Protein AF-A0A800F8B7-F1 (afdb_monomer_lite)

Radius of gyration: 30.24 Å; chains: 1; bounding box: 51×80×98 Å

Secondary structure (DSSP, 8-state):
---------------------------------------------------SPEEEEEETTTS-BT-EEEEEETTEEEEEEEETTEEEEEESB-TTT--BGGGSEEETTEEE-TTT--EEETTT-B-SS-TT-B--EE-EEEETTTTEEEEEHHHHHHHHHHS-----TTSTTGGG--SS--TTSTTHHHHHHHHHHTT-SSGGG--GGG--BS-HHHHHHH-PPB-SS--

Structure (mmCIF, N/CA/C/O backbone):
data_AF-A0A800F8B7-F1
#
_entry.id   AF-A0A800F8B7-F1
#
loop_
_atom_site.group_PDB
_atom_site.id
_atom_site.type_symbol
_atom_site.label_atom_id
_atom_site.label_alt_id
_atom_site.label_comp_id
_atom_site.label_asym_id
_atom_site.label_entity_id
_atom_site.label_seq_id
_atom_site.pdbx_PDB_ins_code
_atom_site.Cartn_x
_atom_site.Cartn_y
_atom_site.Cartn_z
_atom_site.occupancy
_atom_site.B_iso_or_equiv
_atom_site.auth_seq_id
_atom_site.auth_comp_id
_atom_site.auth_asym_id
_atom_site.auth_atom_id
_atom_site.pdbx_PDB_model_num
ATOM 1 N N . MET A 1 1 ? 20.945 -62.839 -0.747 1.00 38.50 1 MET A N 1
ATOM 2 C CA . MET A 1 1 ? 20.712 -63.489 0.560 1.00 38.50 1 MET A CA 1
ATOM 3 C C . MET A 1 1 ? 19.852 -62.554 1.413 1.00 38.50 1 MET A C 1
ATOM 5 O O . MET A 1 1 ? 20.422 -61.669 2.036 1.00 38.50 1 MET A O 1
ATOM 9 N N . PRO A 1 2 ? 18.510 -62.638 1.376 1.00 43.78 2 PRO A N 1
ATOM 10 C CA . PRO A 1 2 ? 17.656 -61.856 2.263 1.00 43.78 2 PRO A CA 1
ATOM 11 C C . PRO A 1 2 ? 17.236 -62.704 3.470 1.00 43.78 2 PRO A C 1
ATOM 13 O O . PRO A 1 2 ? 16.752 -63.824 3.312 1.00 43.78 2 PRO A O 1
ATOM 16 N N . THR A 1 3 ? 17.410 -62.173 4.676 1.00 44.78 3 THR A N 1
ATOM 17 C CA . THR A 1 3 ? 16.917 -62.799 5.907 1.00 44.78 3 THR A CA 1
ATOM 18 C C . THR A 1 3 ? 15.559 -62.191 6.232 1.00 44.78 3 THR A C 1
ATOM 20 O O . THR A 1 3 ? 15.463 -61.015 6.573 1.00 44.78 3 THR A O 1
ATOM 23 N N . GLY A 1 4 ? 14.498 -62.981 6.072 1.00 33.25 4 GLY A N 1
ATOM 24 C CA . GLY A 1 4 ? 13.160 -62.639 6.538 1.00 33.25 4 GLY A CA 1
ATOM 25 C C . GLY A 1 4 ? 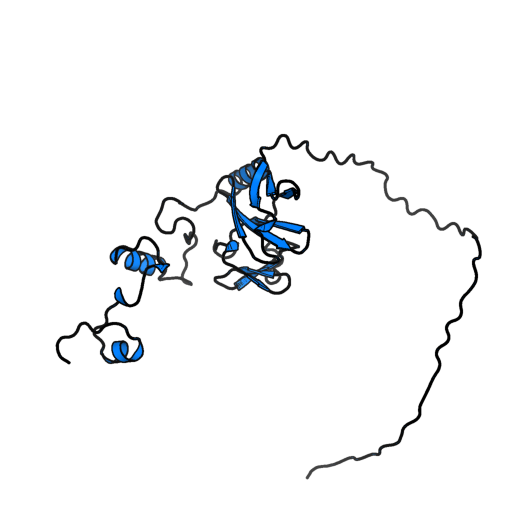12.963 -63.031 8.001 1.00 33.25 4 GLY A C 1
ATOM 26 O O . GLY A 1 4 ? 13.524 -64.024 8.457 1.00 33.25 4 GLY A O 1
ATOM 27 N N . VAL A 1 5 ? 12.104 -62.295 8.705 1.00 39.91 5 VAL A N 1
ATOM 28 C CA . VAL A 1 5 ? 11.361 -62.817 9.856 1.00 39.91 5 VAL A CA 1
ATOM 29 C C . VAL A 1 5 ? 9.905 -62.385 9.709 1.00 39.91 5 VAL A C 1
ATOM 31 O O . VAL A 1 5 ? 9.574 -61.204 9.657 1.00 39.91 5 VAL A O 1
ATOM 34 N N . LEU A 1 6 ? 9.054 -63.398 9.601 1.00 34.59 6 LEU A N 1
ATOM 35 C CA . LEU A 1 6 ? 7.600 -63.372 9.624 1.00 34.59 6 LEU A CA 1
ATOM 36 C C . LEU A 1 6 ? 7.166 -63.713 11.055 1.00 34.59 6 LEU A C 1
ATOM 38 O O . LEU A 1 6 ? 7.705 -64.674 11.589 1.00 34.59 6 LEU A O 1
ATOM 42 N N . LEU A 1 7 ? 6.173 -63.029 11.638 1.00 35.72 7 LEU A N 1
ATOM 43 C CA . LEU A 1 7 ? 5.318 -63.604 12.694 1.00 35.72 7 LEU A CA 1
ATOM 44 C C . LEU A 1 7 ? 3.967 -62.857 12.818 1.00 35.72 7 LEU A C 1
ATOM 46 O O . LEU A 1 7 ? 3.847 -61.792 13.407 1.00 35.72 7 LEU A O 1
ATOM 50 N N . THR A 1 8 ? 2.967 -63.490 12.194 1.00 35.75 8 THR A N 1
ATOM 51 C CA . THR A 1 8 ? 1.573 -63.760 12.618 1.00 35.75 8 THR A CA 1
ATOM 52 C C . THR A 1 8 ? 0.599 -62.654 13.058 1.00 35.75 8 THR A C 1
ATOM 54 O O . THR A 1 8 ? 0.716 -62.042 14.112 1.00 35.75 8 THR A O 1
ATOM 57 N N . ARG A 1 9 ? -0.511 -62.597 12.299 1.00 41.91 9 ARG A N 1
ATOM 58 C CA . ARG A 1 9 ? -1.849 -62.093 12.662 1.00 41.91 9 ARG A CA 1
ATOM 59 C C . ARG A 1 9 ? -2.500 -62.873 13.817 1.00 41.91 9 ARG A C 1
ATOM 61 O O . ARG A 1 9 ? -2.414 -64.098 13.831 1.00 41.91 9 ARG A O 1
ATOM 68 N N . ARG A 1 10 ? -3.307 -62.170 14.624 1.00 36.97 10 ARG A N 1
ATOM 69 C CA . ARG A 1 10 ? -4.631 -62.506 15.231 1.00 36.97 10 ARG A CA 1
ATOM 70 C C . ARG A 1 10 ? -4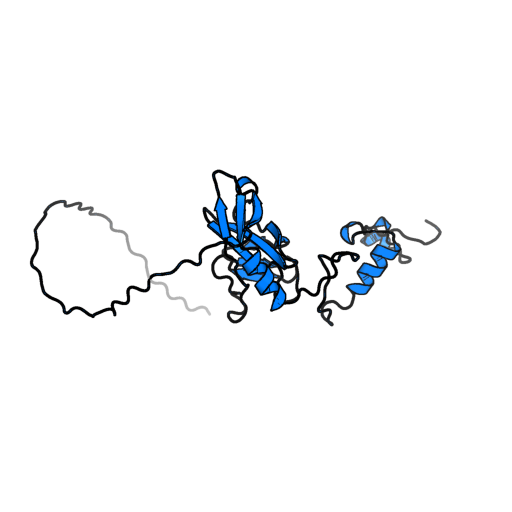.993 -61.293 16.114 1.00 36.97 10 ARG A C 1
ATOM 72 O O . ARG A 1 10 ? -4.107 -60.764 16.756 1.00 36.97 10 ARG A O 1
ATOM 79 N N . GLY A 1 11 ? -6.197 -60.751 16.233 1.00 31.97 11 GLY A N 1
ATOM 80 C CA . GLY A 1 11 ? -7.533 -61.052 15.746 1.00 31.97 11 GLY A CA 1
ATOM 81 C C . GLY A 1 11 ? -8.508 -60.164 16.544 1.00 31.97 11 GLY A C 1
ATOM 82 O O . GLY A 1 11 ? -8.298 -59.921 17.725 1.00 31.97 11 GLY A O 1
ATOM 83 N N . LEU A 1 12 ? -9.515 -59.654 15.837 1.00 38.69 12 LEU A N 1
ATOM 84 C CA . LEU A 1 12 ? -10.738 -58.941 16.241 1.00 38.69 12 LEU A CA 1
ATOM 85 C C . LEU A 1 12 ? -11.317 -59.165 17.661 1.00 38.69 12 LEU A C 1
ATOM 87 O O . LEU A 1 12 ? -11.343 -60.286 18.156 1.00 38.69 12 LEU A O 1
ATOM 91 N N . GLY A 1 13 ? -11.984 -58.124 18.190 1.00 29.83 13 GLY A N 1
ATOM 92 C CA . GLY A 1 13 ? -13.020 -58.235 19.238 1.00 29.83 13 GLY A CA 1
ATOM 93 C C . GLY A 1 13 ? -13.197 -56.958 20.087 1.00 29.83 13 GLY A C 1
ATOM 94 O O . GLY A 1 13 ? -12.518 -56.815 21.087 1.00 29.83 13 GLY A O 1
ATOM 95 N N . ASN A 1 14 ? -13.910 -55.910 19.656 1.00 35.12 14 ASN A N 1
ATOM 96 C CA . ASN A 1 14 ? -15.370 -55.700 19.725 1.00 35.12 14 ASN A CA 1
ATOM 97 C C . ASN A 1 14 ? -15.891 -55.083 21.056 1.00 35.12 14 ASN A C 1
ATOM 99 O O . ASN A 1 14 ? -15.926 -55.742 22.086 1.00 35.12 14 ASN A O 1
ATOM 103 N N . ARG A 1 15 ? -16.463 -53.873 20.911 1.00 36.56 15 ARG A N 1
ATOM 104 C CA . ARG A 1 15 ? -17.702 -53.340 21.528 1.00 36.56 15 ARG A CA 1
ATOM 105 C C . ARG A 1 15 ? -17.752 -52.805 22.979 1.00 36.56 15 ARG A C 1
ATOM 107 O O . ARG A 1 15 ? -17.735 -53.543 23.952 1.00 36.56 15 ARG A O 1
ATOM 114 N N . SER A 1 16 ? -18.142 -51.521 23.015 1.00 34.25 16 SER A N 1
ATOM 115 C CA . SER A 1 16 ? -19.250 -50.940 23.800 1.00 34.25 16 SER A CA 1
ATOM 116 C C . SER A 1 16 ? -19.024 -50.573 25.269 1.00 34.25 16 SER A C 1
ATOM 118 O O . SER A 1 16 ? -18.970 -51.446 26.127 1.00 34.25 16 SER A O 1
ATOM 120 N N . ARG A 1 17 ? -19.200 -49.281 25.591 1.00 40.34 17 ARG A N 1
ATOM 121 C CA . ARG A 1 17 ? -20.420 -48.792 26.274 1.00 40.34 17 ARG A CA 1
ATOM 122 C C . ARG A 1 17 ? -20.405 -47.275 26.492 1.00 40.34 17 ARG A C 1
ATOM 124 O O . ARG A 1 17 ? -19.568 -46.732 27.199 1.00 40.34 17 ARG A O 1
ATOM 131 N N . VAL A 1 18 ? -21.430 -46.639 25.933 1.00 38.59 18 VAL A N 1
ATOM 132 C CA . VAL A 1 18 ? -21.985 -45.351 26.356 1.00 38.59 18 VAL A CA 1
ATOM 133 C C . VAL A 1 18 ? -22.496 -45.470 27.796 1.00 38.59 18 VAL A C 1
ATOM 135 O O . VAL A 1 18 ? -23.190 -46.438 28.115 1.00 38.59 18 VAL A O 1
ATOM 138 N N . ARG A 1 19 ? -22.235 -44.463 28.636 1.00 38.00 19 ARG A N 1
ATOM 139 C CA . ARG A 1 19 ? -23.087 -44.127 29.788 1.00 38.00 19 ARG A CA 1
ATOM 140 C C . ARG A 1 19 ? -23.134 -42.613 29.990 1.00 38.00 19 ARG A C 1
ATOM 142 O O . ARG A 1 19 ? -22.209 -42.017 30.525 1.00 38.00 19 ARG A O 1
ATOM 149 N N . LEU A 1 20 ? -24.260 -42.032 29.583 1.00 36.91 20 LEU A N 1
ATOM 150 C CA . LEU A 1 20 ? -24.800 -40.805 30.157 1.00 36.91 20 LEU A CA 1
ATOM 151 C C . LEU A 1 20 ? -25.273 -41.129 31.583 1.00 36.91 20 LEU A C 1
ATOM 153 O O . LEU A 1 20 ? -26.041 -42.076 31.757 1.00 36.91 20 LEU A O 1
ATOM 157 N N . VAL A 1 21 ? -24.863 -40.345 32.580 1.00 35.03 21 VAL A N 1
ATOM 158 C CA . VAL A 1 21 ? -25.567 -40.252 33.867 1.00 35.03 21 VAL A CA 1
ATOM 159 C C . VAL A 1 21 ? -25.587 -38.789 34.293 1.00 35.03 21 VAL A C 1
ATOM 161 O O . VAL A 1 21 ? -24.555 -38.169 34.528 1.00 35.03 21 VAL A O 1
ATOM 164 N N . SER A 1 22 ? -26.797 -38.250 34.348 1.00 37.56 22 SER A N 1
ATOM 165 C CA . SER A 1 22 ? -27.161 -36.956 34.908 1.00 37.56 22 SER A CA 1
ATOM 166 C C . SER A 1 22 ? -27.270 -36.994 36.440 1.00 37.56 22 SER A C 1
ATOM 168 O O . SER A 1 22 ? -27.486 -38.056 37.016 1.00 37.56 22 SER A O 1
ATOM 170 N N . TYR A 1 23 ? -27.319 -35.788 37.026 1.00 31.11 23 TYR A N 1
ATOM 171 C CA . TYR A 1 23 ? -27.863 -35.407 38.344 1.00 31.11 23 TYR A CA 1
ATOM 172 C C . TYR A 1 23 ? -26.922 -35.428 39.567 1.00 31.11 23 TYR A C 1
ATOM 174 O O . TYR A 1 23 ? -26.647 -36.474 40.139 1.00 31.11 23 TYR A O 1
ATOM 182 N N . LEU A 1 24 ? -26.550 -34.235 40.066 1.00 36.19 24 LEU A N 1
ATOM 183 C CA . LEU A 1 24 ? -27.089 -33.643 41.312 1.00 36.19 24 LEU A CA 1
ATOM 184 C C . LEU A 1 24 ? -26.329 -32.363 41.719 1.00 36.19 24 LEU A C 1
ATOM 186 O O . LEU A 1 24 ? -25.111 -32.351 41.863 1.00 36.19 24 LEU A O 1
ATOM 190 N N . ARG A 1 25 ? -27.086 -31.290 41.986 1.00 44.47 25 ARG A N 1
ATOM 191 C CA . ARG A 1 25 ? -26.626 -30.091 42.705 1.00 44.47 25 ARG A CA 1
ATOM 192 C C . ARG A 1 25 ? -26.193 -30.462 44.130 1.00 44.47 25 ARG A C 1
ATOM 194 O O . ARG A 1 25 ? -26.997 -31.033 44.864 1.00 44.47 25 ARG A O 1
ATOM 201 N N . ARG A 1 26 ? -25.017 -30.006 44.580 1.00 43.53 26 ARG A N 1
ATOM 202 C CA . ARG A 1 26 ? -24.739 -29.744 46.006 1.00 43.53 26 ARG A CA 1
ATOM 203 C C . ARG A 1 26 ? -23.957 -28.445 46.188 1.00 43.53 26 ARG A C 1
ATOM 205 O O . ARG A 1 26 ? -22.977 -28.185 45.502 1.00 43.53 26 ARG A O 1
ATOM 212 N N . ARG A 1 27 ? -24.461 -27.638 47.124 1.00 39.72 27 ARG A N 1
ATOM 213 C CA . ARG A 1 27 ? -23.890 -26.390 47.633 1.00 39.72 27 ARG A CA 1
ATOM 214 C C . ARG A 1 27 ? -22.589 -26.647 48.404 1.00 39.72 27 ARG A C 1
ATOM 216 O O . ARG A 1 27 ? -22.542 -27.548 49.231 1.00 39.72 27 ARG A O 1
ATOM 223 N N . LEU A 1 28 ? -21.620 -25.771 48.133 1.00 37.34 28 LEU A N 1
ATOM 224 C CA . LEU A 1 28 ? -20.713 -25.053 49.040 1.00 37.34 28 LEU A CA 1
ATOM 225 C C . LEU A 1 28 ? -20.184 -25.776 50.290 1.00 37.34 28 LEU A C 1
ATOM 227 O O . LEU A 1 28 ? -20.896 -25.930 51.277 1.00 37.34 28 LEU A O 1
ATOM 231 N N . LEU A 1 29 ? -18.867 -25.992 50.300 1.00 40.31 29 LEU A N 1
ATOM 232 C CA . LEU A 1 29 ? -18.020 -25.791 51.477 1.00 40.31 29 LEU A CA 1
ATOM 233 C C . LEU A 1 29 ? -16.782 -25.001 51.035 1.00 40.31 29 LEU A C 1
ATOM 235 O O . LEU A 1 29 ? -15.965 -25.482 50.252 1.00 40.31 29 LEU A O 1
ATOM 239 N N . HIS A 1 30 ? -16.690 -23.761 51.516 1.00 38.22 30 HIS A N 1
ATOM 240 C CA . HIS A 1 30 ? -15.541 -22.881 51.351 1.00 38.22 30 HIS A CA 1
ATOM 241 C C . HIS A 1 30 ? -14.321 -23.486 52.052 1.00 38.22 30 HIS A C 1
ATOM 243 O O . HIS A 1 30 ? -14.297 -23.595 53.277 1.00 38.22 30 HIS A O 1
ATOM 249 N N . LYS A 1 31 ? -13.282 -23.822 51.286 1.00 42.62 31 LYS A N 1
ATOM 250 C CA . LYS A 1 31 ? -11.915 -23.865 51.804 1.00 42.62 31 LYS A CA 1
ATOM 251 C C . LYS A 1 31 ? -11.215 -22.590 51.361 1.00 42.62 31 LYS A C 1
ATOM 253 O O . LYS A 1 31 ? -11.005 -22.365 50.175 1.00 42.62 31 LYS A O 1
ATOM 258 N N . SER A 1 32 ? -10.936 -21.758 52.357 1.00 46.78 32 SER A N 1
ATOM 259 C CA . SER A 1 32 ? -10.067 -20.591 52.288 1.00 46.78 32 SER A CA 1
ATOM 260 C C . SER A 1 32 ? -8.703 -21.016 51.745 1.00 46.78 32 SER A C 1
ATOM 262 O O . SER A 1 32 ? -7.958 -21.725 52.422 1.00 46.78 32 SER A O 1
ATOM 264 N N . LEU A 1 33 ? -8.413 -20.623 50.508 1.00 44.22 33 LEU A N 1
ATOM 265 C CA . LEU A 1 33 ? -7.061 -20.563 49.975 1.00 44.22 33 LEU A CA 1
ATOM 266 C C . LEU A 1 33 ? -6.693 -19.086 49.905 1.00 44.22 33 LEU A C 1
ATOM 268 O O . LEU A 1 33 ? -7.490 -18.253 49.472 1.00 44.22 33 LEU A O 1
ATOM 272 N N . ALA A 1 34 ? -5.520 -18.789 50.451 1.00 39.81 34 ALA A N 1
ATOM 273 C CA . ALA A 1 34 ? -5.009 -17.453 50.670 1.00 39.81 34 ALA A CA 1
ATOM 274 C C . ALA A 1 34 ? -5.078 -16.604 49.393 1.00 39.81 34 ALA A C 1
ATOM 276 O O . ALA A 1 34 ? -4.691 -17.042 48.311 1.00 39.81 34 ALA A O 1
ATOM 277 N N . ARG A 1 35 ? -5.582 -15.379 49.566 1.00 36.69 35 ARG A N 1
ATOM 278 C CA . ARG A 1 35 ? -5.525 -14.286 48.598 1.00 36.69 35 ARG A CA 1
ATOM 279 C C . ARG A 1 35 ? -4.066 -14.073 48.202 1.00 36.69 35 ARG A C 1
ATOM 281 O O . ARG A 1 35 ? -3.287 -13.563 48.999 1.00 36.69 35 ARG A O 1
ATOM 288 N N . THR A 1 36 ? -3.701 -14.442 46.982 1.00 39.31 36 THR A N 1
ATOM 289 C CA . THR A 1 36 ? -2.591 -13.768 46.314 1.00 39.31 36 THR A CA 1
ATOM 290 C C . THR A 1 36 ? -3.135 -12.403 45.927 1.00 39.31 36 THR A C 1
ATOM 292 O O . THR A 1 36 ? -4.001 -12.295 45.062 1.00 39.31 36 THR A O 1
ATOM 295 N N . GLU A 1 37 ? -2.732 -11.388 46.678 1.00 30.55 37 GLU A N 1
ATOM 296 C CA . GLU A 1 37 ? -3.092 -9.999 46.441 1.00 30.55 37 GLU A CA 1
ATOM 297 C C . GLU A 1 37 ? -2.460 -9.558 45.121 1.00 30.55 37 GLU A C 1
ATOM 299 O O . GLU A 1 37 ? -1.242 -9.465 44.990 1.00 30.55 37 GLU A O 1
ATOM 304 N N . TRP A 1 38 ? -3.305 -9.344 44.118 1.00 32.38 38 TRP A N 1
ATOM 305 C CA . TRP A 1 38 ? -2.942 -8.571 42.940 1.00 32.38 38 TRP A CA 1
ATOM 306 C C . TRP A 1 38 ? -3.013 -7.102 43.365 1.00 32.38 38 TRP A C 1
ATOM 308 O O . TRP A 1 38 ? -4.003 -6.726 44.001 1.00 32.38 38 TRP A O 1
ATOM 318 N N . PRO A 1 39 ? -1.989 -6.277 43.097 1.00 36.22 39 PRO A N 1
ATOM 319 C CA . PRO A 1 39 ? -2.007 -4.890 43.525 1.00 36.22 39 PRO A CA 1
ATOM 320 C C . PRO A 1 39 ? -3.204 -4.171 42.895 1.00 36.22 39 PRO A C 1
ATOM 322 O O . PRO A 1 39 ? -3.305 -4.039 41.677 1.00 36.22 39 PRO A O 1
ATOM 325 N N . ASN A 1 40 ? -4.112 -3.709 43.758 1.00 40.88 40 ASN A N 1
ATOM 326 C CA . ASN A 1 40 ? -5.129 -2.726 43.424 1.00 40.88 40 ASN A CA 1
ATOM 327 C C . ASN A 1 40 ? -4.420 -1.416 43.076 1.00 40.88 40 ASN A C 1
ATOM 329 O O . ASN A 1 40 ? -4.086 -0.622 43.955 1.00 40.88 40 ASN A O 1
ATOM 333 N N . GLN A 1 41 ? -4.223 -1.184 41.788 1.00 40.44 41 GLN A N 1
ATOM 334 C CA . GLN A 1 41 ? -4.230 0.161 41.249 1.00 40.44 41 GLN A CA 1
ATOM 335 C C . GLN A 1 41 ? -5.422 0.243 40.313 1.00 40.44 41 GLN A C 1
ATOM 337 O O . GLN A 1 41 ? -5.420 -0.323 39.223 1.00 40.44 41 GLN A O 1
ATOM 342 N N . GLU A 1 42 ? -6.448 0.962 40.762 1.00 37.72 42 GLU A N 1
ATOM 343 C CA . GLU A 1 42 ? -7.345 1.677 39.866 1.00 37.72 42 GLU A CA 1
ATOM 344 C C . GLU A 1 42 ? -6.485 2.654 39.054 1.00 37.72 42 GLU A C 1
ATOM 346 O O . GLU A 1 42 ? -6.366 3.837 39.363 1.00 37.72 42 GLU A O 1
ATOM 351 N N . ALA A 1 43 ? -5.812 2.141 38.025 1.00 33.31 43 ALA A N 1
ATOM 352 C CA . ALA A 1 43 ? -5.393 2.973 36.925 1.00 33.31 43 ALA A CA 1
ATOM 353 C C . ALA A 1 43 ? -6.689 3.322 36.203 1.00 33.31 43 ALA A C 1
ATOM 355 O O . ALA A 1 43 ? -7.234 2.517 35.448 1.00 33.31 43 ALA A O 1
ATOM 356 N N . GLN A 1 44 ? -7.215 4.512 36.487 1.00 30.78 44 GLN A N 1
ATOM 357 C CA . GLN A 1 44 ? -8.066 5.192 35.529 1.00 30.78 44 GLN A CA 1
ATOM 358 C C . GLN A 1 44 ? -7.308 5.167 34.203 1.00 30.78 44 GLN A C 1
ATOM 360 O O . GLN A 1 44 ? -6.328 5.891 34.024 1.00 30.78 44 GLN A O 1
ATOM 365 N N . VAL A 1 45 ? -7.713 4.280 33.297 1.00 28.64 45 VAL A N 1
ATOM 366 C CA . VAL A 1 45 ? -7.298 4.371 31.908 1.00 28.64 45 VAL A CA 1
ATOM 367 C C . VAL A 1 45 ? -8.018 5.609 31.400 1.00 28.64 45 VAL A C 1
ATOM 369 O O . VAL A 1 45 ? -9.169 5.551 30.975 1.00 28.64 45 VAL A O 1
ATOM 372 N N . ASN A 1 46 ? -7.360 6.758 31.545 1.00 33.31 46 ASN A N 1
ATOM 373 C CA . ASN A 1 46 ? -7.651 7.927 30.740 1.00 33.31 46 ASN A CA 1
ATOM 374 C C . ASN A 1 46 ? -7.401 7.490 29.299 1.00 33.31 46 ASN A C 1
ATOM 376 O O . ASN A 1 46 ? -6.277 7.575 28.806 1.00 33.31 46 ASN A O 1
ATOM 380 N N . LEU A 1 47 ? -8.436 6.955 28.650 1.00 32.97 47 LEU A N 1
ATOM 381 C CA . LEU A 1 47 ? -8.466 6.901 27.201 1.00 32.97 47 LEU A CA 1
ATOM 382 C C . LEU A 1 47 ? -8.273 8.351 26.746 1.00 32.97 47 LEU A C 1
ATOM 384 O O . LEU A 1 47 ? -9.022 9.219 27.210 1.00 32.97 47 LEU A O 1
ATOM 388 N N . PRO A 1 48 ? -7.229 8.649 25.957 1.00 35.16 48 PRO A N 1
ATOM 389 C CA . PRO A 1 48 ? -6.977 10.006 25.520 1.00 35.16 48 PRO A CA 1
ATOM 390 C C . PRO A 1 48 ? -8.232 10.527 24.825 1.00 35.16 48 PRO A C 1
ATOM 392 O O . PRO A 1 48 ? -8.793 9.883 23.940 1.00 35.16 48 PRO A O 1
ATOM 395 N N . THR A 1 49 ? -8.700 11.681 25.285 1.00 36.03 49 THR A N 1
ATOM 396 C CA . THR A 1 49 ? -9.756 12.451 24.644 1.00 36.03 49 THR A CA 1
ATOM 397 C C . THR A 1 49 ? -9.316 12.728 23.208 1.00 36.03 49 THR A C 1
ATOM 399 O O . THR A 1 49 ? -8.462 13.584 22.982 1.00 36.03 49 THR A O 1
ATOM 402 N N . VAL A 1 50 ? -9.868 11.987 22.245 1.00 45.38 50 VAL A N 1
ATOM 403 C CA . VAL A 1 50 ? -9.715 12.247 20.810 1.00 45.38 50 VAL A CA 1
ATOM 404 C C . VAL A 1 50 ? -10.421 13.560 20.484 1.00 45.38 50 VAL A C 1
ATOM 406 O O . VAL A 1 50 ? -11.569 13.593 20.063 1.00 45.38 50 VAL A O 1
ATOM 409 N N . ASN A 1 51 ? -9.714 14.665 20.694 1.00 46.81 51 ASN A N 1
ATOM 410 C CA . ASN A 1 51 ? -9.894 15.873 19.892 1.00 46.81 51 ASN A CA 1
ATOM 411 C C . ASN A 1 51 ? -8.874 15.855 18.736 1.00 46.81 51 ASN A C 1
ATOM 413 O O . ASN A 1 51 ? -8.260 16.874 18.426 1.00 46.81 51 ASN A O 1
ATOM 417 N N . GLY A 1 52 ? -8.647 14.669 18.160 1.00 58.62 52 GLY A N 1
ATOM 418 C CA . GLY A 1 52 ? -7.818 14.448 16.982 1.00 58.62 52 GLY A CA 1
ATOM 419 C C . GLY A 1 52 ? -8.693 14.469 15.736 1.00 58.62 52 GLY A C 1
ATOM 420 O O . GLY A 1 52 ? -9.788 13.904 15.728 1.00 58.62 52 GLY A O 1
ATOM 421 N N . THR A 1 53 ? -8.237 15.156 14.695 1.00 82.75 53 THR A N 1
ATOM 422 C CA . THR A 1 53 ? -8.849 15.090 13.368 1.00 82.75 53 THR A CA 1
ATOM 423 C C . THR A 1 53 ? -8.866 13.624 12.924 1.00 82.75 53 THR A C 1
ATOM 425 O O . THR A 1 53 ? -7.824 12.974 12.906 1.00 82.75 53 THR A O 1
ATOM 428 N N . GLN A 1 54 ? -10.042 13.072 12.629 1.00 92.00 54 GLN A N 1
ATOM 429 C CA . GLN A 1 54 ? -10.146 11.721 12.081 1.00 92.00 54 GLN A CA 1
ATOM 430 C C . GLN A 1 54 ? -9.985 11.770 10.563 1.00 92.00 54 GLN A C 1
ATOM 432 O O . GLN A 1 54 ? -10.572 12.629 9.903 1.00 92.00 54 GLN A O 1
ATOM 437 N N . ALA A 1 55 ? -9.244 10.814 10.008 1.00 96.56 55 ALA A N 1
ATOM 438 C CA . ALA A 1 55 ? -9.154 10.605 8.568 1.00 96.56 55 ALA A CA 1
ATOM 439 C C . ALA A 1 55 ? -9.876 9.308 8.183 1.00 96.56 55 ALA A C 1
ATOM 441 O O . ALA A 1 55 ? -9.713 8.277 8.836 1.00 96.56 55 ALA A O 1
ATOM 442 N N . SER A 1 56 ? -10.690 9.359 7.127 1.00 97.56 56 SER A N 1
ATOM 443 C CA . SER A 1 56 ? -11.294 8.162 6.535 1.00 97.56 56 SER A CA 1
ATOM 444 C C . SER A 1 56 ? -10.253 7.462 5.665 1.00 97.56 56 SER A C 1
ATOM 446 O O . SER A 1 56 ? -9.594 8.117 4.855 1.00 97.56 56 SER A O 1
ATOM 448 N N . VAL A 1 57 ? -10.092 6.147 5.833 1.00 98.19 57 VAL A N 1
ATOM 449 C CA . VAL A 1 57 ? -9.121 5.352 5.055 1.00 98.19 57 VAL A CA 1
ATOM 450 C C . VAL A 1 57 ? -9.767 4.365 4.089 1.00 98.19 57 VAL A C 1
ATOM 452 O O . VAL A 1 57 ? -9.122 3.969 3.124 1.00 98.19 57 VAL A O 1
ATOM 455 N N . ALA A 1 58 ? -11.017 3.966 4.329 1.00 97.81 58 ALA A N 1
ATOM 456 C CA . ALA A 1 58 ? -11.787 3.094 3.445 1.00 97.81 58 ALA A CA 1
ATOM 457 C C . ALA A 1 58 ? -13.267 3.076 3.847 1.00 97.81 58 ALA A C 1
ATOM 459 O O . ALA A 1 58 ? -13.593 3.298 5.018 1.00 97.81 58 ALA A O 1
ATOM 460 N N . ALA A 1 59 ? -14.139 2.713 2.906 1.00 98.19 59 ALA A N 1
ATOM 461 C CA . ALA A 1 59 ? -15.468 2.226 3.248 1.00 98.19 59 ALA A CA 1
ATOM 462 C C . ALA A 1 59 ? -15.374 0.790 3.799 1.00 98.19 59 ALA A C 1
ATOM 464 O O . ALA A 1 59 ? -14.653 -0.044 3.242 1.00 98.19 59 ALA A O 1
ATOM 465 N N . TRP A 1 60 ? -16.081 0.479 4.889 1.00 98.12 60 TRP A N 1
ATOM 466 C CA . TRP A 1 60 ? -15.991 -0.843 5.532 1.00 98.12 60 TRP A CA 1
ATOM 467 C C . TRP A 1 60 ? -16.498 -1.967 4.616 1.00 98.12 60 TRP A C 1
ATOM 469 O O . TRP A 1 60 ? -15.892 -3.041 4.534 1.00 98.12 60 TRP A O 1
ATOM 479 N N . SER A 1 61 ? -17.571 -1.706 3.876 1.00 97.75 61 SER A N 1
ATOM 480 C CA . SER A 1 61 ? -18.183 -2.630 2.923 1.00 97.75 61 SER A CA 1
ATOM 481 C C . SER A 1 61 ? -17.310 -2.928 1.697 1.00 97.75 61 SER A C 1
ATOM 483 O O . SER A 1 61 ? -17.431 -4.008 1.113 1.00 97.75 61 SER A O 1
ATOM 485 N N . GLU A 1 62 ? -16.402 -2.021 1.329 1.00 97.56 62 GLU A N 1
ATOM 486 C CA . GLU A 1 62 ? -15.485 -2.190 0.195 1.00 97.56 62 GLU A CA 1
ATOM 487 C C . GLU A 1 62 ? -14.233 -3.002 0.557 1.00 97.56 62 GLU A C 1
ATOM 489 O O . GLU A 1 62 ? -13.607 -3.614 -0.319 1.00 97.56 62 GLU A O 1
ATOM 494 N N . LEU A 1 63 ? -13.881 -3.066 1.846 1.00 98.25 63 LEU A N 1
ATOM 495 C CA . LEU A 1 63 ? -12.788 -3.905 2.322 1.00 98.25 63 LEU A CA 1
ATOM 496 C C . LEU A 1 63 ? -13.186 -5.380 2.243 1.00 98.25 63 LEU A C 1
ATOM 498 O O . LEU A 1 63 ? -14.026 -5.876 3.002 1.00 98.25 63 LEU A O 1
ATOM 502 N N . ARG A 1 64 ? -12.533 -6.104 1.331 1.00 98.00 64 ARG A N 1
ATOM 503 C CA . ARG A 1 64 ? -12.643 -7.562 1.236 1.00 98.00 64 ARG A CA 1
ATOM 504 C C . ARG A 1 64 ? -11.878 -8.213 2.384 1.00 98.00 64 ARG A C 1
ATOM 506 O O . ARG A 1 64 ? -10.768 -7.797 2.712 1.00 98.00 64 ARG A O 1
ATOM 513 N N . ASP A 1 65 ? -12.467 -9.257 2.956 1.00 98.00 65 ASP A N 1
ATOM 514 C CA . ASP A 1 65 ? -11.825 -10.038 4.011 1.00 98.00 65 ASP A CA 1
ATOM 515 C C . ASP A 1 65 ? -10.461 -10.573 3.548 1.00 98.00 65 ASP A C 1
ATOM 517 O O . ASP A 1 65 ? -10.349 -11.133 2.454 1.00 98.00 65 ASP A O 1
ATOM 521 N N . ARG A 1 66 ? -9.429 -10.360 4.373 1.00 97.81 66 ARG A N 1
ATOM 522 C CA . ARG A 1 66 ? -8.034 -10.775 4.144 1.00 97.81 66 ARG A CA 1
ATOM 523 C C . ARG A 1 66 ? -7.478 -10.342 2.781 1.00 97.81 66 ARG A C 1
ATOM 525 O O . ARG A 1 66 ? -6.671 -11.040 2.174 1.00 97.81 66 ARG A O 1
ATOM 532 N N . SER A 1 67 ? -7.877 -9.157 2.321 1.00 98.19 67 SER A N 1
ATOM 533 C CA . SER A 1 67 ? -7.319 -8.496 1.142 1.00 98.19 67 SER A CA 1
ATOM 534 C C . SER A 1 67 ? -6.693 -7.160 1.548 1.00 98.19 67 SER A C 1
ATOM 536 O O . SER A 1 67 ? -7.406 -6.313 2.088 1.00 98.19 67 SER A O 1
ATOM 538 N N . PRO A 1 68 ? -5.395 -6.932 1.285 1.00 98.50 68 PRO A N 1
ATOM 539 C CA . PRO A 1 68 ? -4.761 -5.648 1.561 1.00 98.50 68 PRO A CA 1
ATOM 540 C C . PRO A 1 68 ? -5.370 -4.526 0.712 1.00 98.50 68 PRO A C 1
ATOM 542 O O . PRO A 1 68 ? -5.610 -4.703 -0.483 1.00 98.50 68 PRO A O 1
ATOM 545 N N . ALA A 1 69 ? -5.595 -3.368 1.327 1.00 98.62 69 ALA A N 1
ATOM 546 C CA . ALA A 1 69 ? -6.035 -2.144 0.668 1.00 98.62 69 ALA A CA 1
ATOM 547 C C . ALA A 1 69 ? -5.076 -0.990 0.983 1.00 98.62 69 ALA A C 1
ATOM 549 O O . ALA A 1 69 ? -4.455 -0.951 2.046 1.00 98.62 69 ALA A O 1
ATOM 550 N N . TYR A 1 70 ? -4.937 -0.060 0.042 1.00 98.50 70 TYR A N 1
ATOM 551 C CA . TYR A 1 70 ? -4.069 1.109 0.178 1.00 98.50 70 TYR A CA 1
ATOM 552 C C . TYR A 1 70 ? -4.837 2.304 0.743 1.00 98.50 70 TYR A C 1
ATOM 554 O O . TYR A 1 70 ? -5.952 2.574 0.302 1.00 98.50 70 TYR A O 1
ATOM 562 N N . ALA A 1 71 ? -4.197 3.062 1.632 1.00 98.38 71 ALA A N 1
ATOM 563 C CA . ALA A 1 71 ? -4.618 4.412 1.998 1.00 98.38 71 ALA A CA 1
ATOM 564 C C . ALA A 1 71 ? -3.394 5.325 2.192 1.00 98.38 71 ALA A C 1
ATOM 566 O O . ALA A 1 71 ? -2.278 4.848 2.407 1.00 98.38 71 ALA A O 1
ATOM 567 N N . LEU A 1 72 ? -3.601 6.641 2.122 1.00 98.25 72 LEU A N 1
ATOM 568 C CA . LEU A 1 72 ? -2.571 7.660 2.338 1.00 98.25 72 LEU A CA 1
ATOM 569 C C . LEU A 1 72 ? -3.107 8.711 3.308 1.00 98.25 72 LEU A C 1
ATOM 571 O O . LEU A 1 72 ? -4.111 9.355 3.013 1.00 98.25 72 LEU A O 1
ATOM 575 N N . VAL A 1 73 ? -2.423 8.911 4.434 1.00 97.94 73 VAL A N 1
ATOM 576 C CA . VAL A 1 73 ? -2.794 9.916 5.444 1.00 97.94 73 VAL A CA 1
ATOM 577 C C . VAL A 1 73 ? -1.533 10.641 5.894 1.00 97.94 73 VAL A C 1
ATOM 579 O O . VAL A 1 73 ? -0.510 10.005 6.126 1.00 97.94 73 VAL A O 1
ATOM 582 N N . SER A 1 74 ? -1.569 11.975 5.947 1.00 95.56 74 SER A N 1
ATOM 583 C CA . SER A 1 74 ? -0.432 12.818 6.365 1.00 95.56 74 SER A CA 1
ATOM 584 C C . SER A 1 74 ? 0.915 12.426 5.722 1.00 95.56 74 SER A C 1
ATOM 586 O O . SER A 1 74 ? 1.953 12.408 6.376 1.00 95.56 74 SER A O 1
ATOM 588 N N . ASN A 1 75 ? 0.893 12.107 4.418 1.00 94.88 75 ASN A N 1
ATOM 589 C CA . ASN A 1 75 ? 2.034 11.651 3.603 1.00 94.88 75 ASN A CA 1
ATOM 590 C C . ASN A 1 75 ? 2.599 10.250 3.946 1.00 94.88 75 ASN A C 1
ATOM 592 O O . ASN A 1 75 ? 3.593 9.836 3.346 1.00 94.88 75 ASN A O 1
ATOM 596 N N . VAL A 1 76 ? 1.962 9.500 4.849 1.00 98.19 76 VAL A N 1
ATOM 597 C CA . VAL A 1 76 ? 2.324 8.128 5.235 1.00 98.19 76 VAL A CA 1
ATOM 598 C C . VAL A 1 76 ? 1.447 7.131 4.487 1.00 98.19 76 VAL A C 1
ATOM 600 O O . VAL A 1 76 ? 0.219 7.191 4.549 1.00 98.19 76 VAL A O 1
ATOM 603 N N . ASP A 1 77 ? 2.082 6.203 3.773 1.00 98.50 77 ASP A N 1
ATOM 604 C CA . ASP A 1 77 ? 1.369 5.097 3.138 1.00 98.50 77 ASP A CA 1
ATOM 605 C C . ASP A 1 77 ? 0.899 4.106 4.200 1.00 98.50 77 ASP A C 1
ATOM 607 O O . ASP A 1 77 ? 1.668 3.720 5.084 1.00 98.50 77 ASP A O 1
ATOM 611 N N . LEU A 1 78 ? -0.343 3.654 4.078 1.00 98.81 78 LEU A N 1
ATOM 612 C CA . LEU A 1 78 ? -0.975 2.695 4.973 1.00 98.81 78 LEU A CA 1
ATOM 613 C C . LEU A 1 78 ? -1.371 1.439 4.199 1.00 98.81 78 LEU A C 1
ATOM 615 O O . LEU A 1 78 ? -1.711 1.495 3.014 1.00 98.81 78 LEU A O 1
ATOM 619 N N . VAL A 1 79 ? -1.364 0.309 4.899 1.00 98.81 79 VAL A N 1
ATOM 620 C CA . VAL A 1 79 ? -2.031 -0.914 4.456 1.00 98.81 79 VAL A CA 1
ATOM 621 C C . VAL A 1 79 ? -3.173 -1.223 5.418 1.00 98.81 79 VAL A C 1
ATOM 623 O O . VAL A 1 79 ? -2.971 -1.361 6.626 1.00 98.81 79 VAL A O 1
ATOM 626 N N . VAL A 1 80 ? -4.384 -1.280 4.872 1.00 98.81 80 VAL A N 1
ATOM 627 C CA . VAL A 1 80 ? -5.624 -1.562 5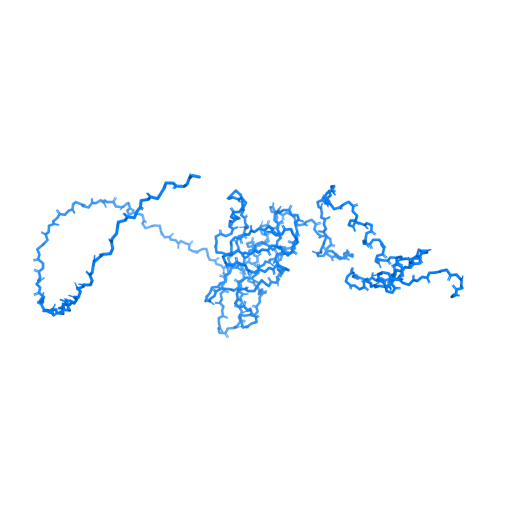.597 1.00 98.81 80 VAL A CA 1
ATOM 628 C C . VAL A 1 80 ? -6.026 -2.998 5.298 1.00 98.81 80 VAL A C 1
ATOM 630 O O . VAL A 1 80 ? -6.148 -3.384 4.137 1.00 98.81 80 VAL A O 1
ATOM 633 N N . ILE A 1 81 ? -6.201 -3.804 6.341 1.00 98.75 81 ILE A N 1
ATOM 634 C CA . ILE A 1 81 ? -6.531 -5.224 6.218 1.00 98.75 81 ILE A CA 1
ATOM 635 C C . ILE A 1 81 ? -7.736 -5.500 7.098 1.00 98.75 81 ILE A C 1
ATOM 637 O O . ILE A 1 81 ? -7.651 -5.438 8.326 1.00 98.75 81 ILE A O 1
ATOM 641 N N . ARG A 1 82 ? -8.854 -5.830 6.457 1.00 98.38 82 ARG A N 1
ATOM 642 C CA . ARG A 1 82 ? -9.998 -6.427 7.136 1.00 98.38 82 ARG A CA 1
ATOM 643 C C . ARG A 1 82 ? -9.713 -7.897 7.414 1.00 98.38 82 ARG A C 1
ATOM 645 O O . ARG A 1 82 ? -9.227 -8.604 6.533 1.00 98.38 82 ARG A O 1
ATOM 652 N N . PHE A 1 83 ? -10.062 -8.356 8.605 1.00 98.06 83 PHE A N 1
ATOM 653 C CA . PHE A 1 83 ? -10.126 -9.775 8.928 1.00 98.06 83 PHE A CA 1
ATOM 654 C C . PHE A 1 83 ? -11.293 -10.004 9.880 1.00 98.06 83 PHE A C 1
ATOM 656 O O . PHE A 1 83 ? -11.335 -9.433 10.967 1.00 98.06 83 PHE A O 1
ATOM 663 N N . ASP A 1 84 ? -12.247 -10.822 9.452 1.00 96.19 84 ASP A N 1
ATOM 664 C CA . ASP A 1 84 ? -13.468 -11.107 10.200 1.00 96.19 84 ASP A CA 1
ATOM 665 C C . ASP A 1 84 ? -14.244 -9.796 10.514 1.00 96.19 84 ASP A C 1
ATOM 667 O O . ASP A 1 84 ? -14.662 -9.085 9.588 1.00 96.19 84 ASP A O 1
ATOM 671 N N . ASP A 1 85 ? -14.433 -9.464 11.794 1.00 96.75 85 ASP A N 1
ATOM 672 C CA . ASP A 1 85 ? -15.050 -8.235 12.322 1.00 96.75 85 ASP A CA 1
ATOM 673 C C . ASP A 1 85 ? -14.016 -7.200 12.813 1.00 96.75 85 ASP A C 1
ATOM 675 O O . ASP A 1 85 ? -14.326 -6.276 13.568 1.00 96.75 85 ASP A O 1
ATOM 679 N N . HIS A 1 86 ? -12.763 -7.342 12.386 1.00 97.56 86 HIS A N 1
ATOM 680 C CA . HIS A 1 86 ? -11.656 -6.490 12.793 1.00 97.56 86 HIS A CA 1
ATOM 681 C C . HIS A 1 86 ? -10.970 -5.820 11.603 1.00 97.56 86 HIS A C 1
ATOM 683 O O . HIS A 1 86 ? -11.061 -6.249 10.449 1.00 97.56 86 HIS A O 1
ATOM 689 N N . VAL A 1 87 ? -10.214 -4.767 11.917 1.00 98.25 87 VAL A N 1
ATOM 690 C CA . VAL A 1 87 ? -9.333 -4.089 10.972 1.00 98.25 87 VAL A CA 1
ATOM 691 C C . VAL A 1 87 ? -7.952 -3.866 11.585 1.00 98.25 87 VAL A C 1
ATOM 693 O O . VAL A 1 87 ? -7.809 -3.473 12.750 1.00 98.25 87 VAL A O 1
ATOM 696 N N . ALA A 1 88 ? -6.917 -4.116 10.789 1.00 98.38 88 ALA A N 1
ATOM 697 C CA . ALA A 1 88 ? -5.563 -3.654 11.047 1.00 98.38 88 ALA A CA 1
ATOM 698 C C . ALA A 1 88 ? -5.234 -2.531 10.063 1.00 98.38 88 ALA A C 1
ATOM 700 O O . ALA A 1 88 ? -5.368 -2.705 8.854 1.00 98.38 88 ALA A O 1
ATOM 701 N N . VAL A 1 89 ? -4.785 -1.393 10.591 1.00 98.75 89 VAL A N 1
ATOM 702 C CA . VAL A 1 89 ? -4.181 -0.319 9.801 1.00 98.75 89 VAL A CA 1
ATOM 703 C C . VAL A 1 89 ? -2.714 -0.248 10.188 1.00 98.75 89 VAL A C 1
ATOM 705 O O . VAL A 1 89 ? -2.375 0.086 11.325 1.00 98.75 89 VAL A O 1
ATOM 708 N N . LEU A 1 90 ? -1.848 -0.641 9.261 1.00 98.75 90 LEU A N 1
ATOM 709 C CA . LEU A 1 90 ? -0.409 -0.747 9.479 1.00 98.75 90 LEU A CA 1
ATOM 710 C C . LEU A 1 90 ? 0.335 0.230 8.571 1.00 98.75 90 LEU A C 1
ATOM 712 O O . LEU A 1 90 ? -0.195 0.674 7.550 1.00 98.75 90 LEU A O 1
ATOM 716 N N . TYR A 1 91 ? 1.589 0.523 8.911 1.00 98.69 91 TYR A N 1
ATOM 717 C CA . TYR A 1 91 ? 2.504 1.185 7.988 1.00 98.69 91 TYR A CA 1
ATOM 718 C C . TYR A 1 91 ? 2.586 0.397 6.673 1.00 98.69 91 TYR A C 1
ATOM 720 O O . TYR A 1 91 ? 2.823 -0.809 6.662 1.00 98.69 91 TYR A O 1
ATOM 728 N N . GLY A 1 92 ? 2.340 1.084 5.560 1.00 98.12 92 GLY A N 1
ATOM 729 C CA . GLY A 1 92 ? 2.045 0.479 4.262 1.00 98.12 92 GLY A CA 1
ATOM 730 C C . GLY A 1 92 ? 3.262 0.116 3.420 1.00 98.12 92 GLY A C 1
ATOM 731 O O . GLY A 1 92 ? 3.094 -0.332 2.285 1.00 98.12 92 GLY A O 1
ATOM 732 N N . ARG A 1 93 ? 4.480 0.310 3.934 1.00 97.56 93 ARG A N 1
ATOM 733 C CA . ARG A 1 93 ? 5.729 0.024 3.220 1.00 97.56 93 ARG A CA 1
ATOM 734 C C . ARG A 1 93 ? 6.470 -1.117 3.895 1.00 97.56 93 ARG A C 1
ATOM 736 O O . ARG A 1 93 ? 6.657 -1.114 5.104 1.00 97.56 93 ARG A O 1
ATOM 743 N N . CYS A 1 94 ? 6.920 -2.073 3.093 1.00 96.12 94 CYS A N 1
ATOM 744 C CA . CYS A 1 94 ? 7.739 -3.182 3.562 1.00 96.12 94 CYS A CA 1
ATOM 745 C C . CYS A 1 94 ? 9.101 -2.669 4.059 1.00 96.12 94 CYS A C 1
ATOM 747 O O . CYS A 1 94 ? 9.795 -1.984 3.306 1.00 96.12 94 CYS A O 1
ATOM 749 N N . HIS A 1 95 ? 9.518 -3.040 5.273 1.00 94.56 95 HIS A N 1
ATOM 750 C CA . HIS A 1 95 ? 10.811 -2.622 5.843 1.00 94.56 95 HIS A CA 1
ATOM 751 C C . HIS A 1 95 ? 12.016 -3.204 5.107 1.00 94.56 95 HIS A C 1
ATOM 753 O O . HIS A 1 95 ? 13.112 -2.670 5.234 1.00 94.56 95 HIS A O 1
ATOM 759 N N . HIS A 1 96 ? 11.823 -4.240 4.284 1.00 91.81 96 HIS A N 1
ATOM 760 C CA . HIS A 1 96 ? 12.879 -4.747 3.415 1.00 91.81 96 HIS A CA 1
ATOM 761 C C . HIS A 1 96 ? 13.365 -3.664 2.437 1.00 91.81 96 HIS A C 1
ATOM 763 O O . HIS A 1 96 ? 14.536 -3.298 2.475 1.00 91.81 96 HIS A O 1
ATOM 769 N N . ARG A 1 97 ? 12.484 -3.157 1.553 1.00 90.94 97 ARG A N 1
ATOM 770 C CA . ARG A 1 97 ? 12.859 -2.211 0.473 1.00 90.94 97 ARG A CA 1
ATOM 771 C C . ARG A 1 97 ? 11.779 -1.190 0.080 1.00 90.94 97 ARG A C 1
ATOM 773 O O . ARG A 1 97 ? 11.784 -0.671 -1.031 1.00 90.94 97 ARG A O 1
ATOM 780 N N . GLY A 1 98 ? 10.809 -0.918 0.948 1.00 93.69 98 GLY A N 1
ATOM 781 C CA . GLY A 1 98 ? 9.823 0.146 0.723 1.00 93.69 98 GLY A CA 1
ATOM 782 C C . GLY A 1 98 ? 8.730 -0.166 -0.311 1.00 93.69 98 GLY A C 1
ATOM 783 O O . GLY A 1 98 ? 8.008 0.729 -0.754 1.00 93.69 98 GLY A O 1
ATOM 784 N N . ALA A 1 99 ? 8.561 -1.428 -0.710 1.00 94.25 99 ALA A N 1
ATOM 785 C CA . ALA A 1 99 ? 7.445 -1.821 -1.570 1.00 94.25 99 ALA A CA 1
ATOM 786 C C . ALA A 1 99 ? 6.092 -1.595 -0.868 1.00 94.25 99 ALA A C 1
ATOM 788 O O . ALA A 1 99 ? 5.986 -1.774 0.348 1.00 94.25 99 ALA A O 1
ATOM 789 N N . LEU A 1 100 ? 5.057 -1.228 -1.633 1.00 96.75 100 LEU A N 1
ATOM 790 C CA . LEU A 1 100 ? 3.696 -1.096 -1.110 1.00 96.75 100 LEU A CA 1
ATOM 791 C C . LEU A 1 100 ? 3.135 -2.459 -0.705 1.00 96.75 100 LEU A C 1
ATOM 793 O O . LEU A 1 100 ? 2.922 -3.332 -1.546 1.00 96.75 100 LEU A O 1
ATOM 797 N N . LEU A 1 101 ? 2.810 -2.606 0.574 1.00 98.31 101 LEU A N 1
ATOM 798 C CA . LEU A 1 101 ? 2.202 -3.821 1.113 1.00 98.31 101 LEU A CA 1
ATOM 799 C C . LEU A 1 101 ? 0.746 -3.999 0.670 1.00 98.31 101 LEU A C 1
ATOM 801 O O . LEU A 1 101 ? 0.256 -5.122 0.622 1.00 98.31 101 LEU A O 1
ATOM 805 N N . ALA A 1 102 ? 0.078 -2.918 0.261 1.00 97.75 102 ALA A N 1
ATOM 806 C CA . ALA A 1 102 ? -1.238 -2.990 -0.367 1.00 97.75 102 ALA A CA 1
ATOM 807 C C . ALA A 1 102 ? -1.229 -3.731 -1.721 1.00 97.75 102 ALA A C 1
ATOM 809 O O . ALA A 1 102 ? -2.259 -4.246 -2.136 1.00 97.75 102 ALA A O 1
ATOM 810 N N . GLY A 1 103 ? -0.074 -3.814 -2.396 1.00 95.69 103 GLY A N 1
ATOM 811 C CA . GLY A 1 103 ? 0.116 -4.658 -3.583 1.00 95.69 103 GLY A CA 1
ATOM 812 C C . GLY A 1 103 ? 0.485 -6.111 -3.256 1.00 95.69 103 GLY A C 1
ATOM 813 O O . GLY A 1 103 ? 0.815 -6.876 -4.159 1.00 95.69 103 GLY A O 1
ATOM 814 N N . GLY A 1 104 ? 0.508 -6.473 -1.971 1.00 97.38 104 GLY A N 1
ATOM 815 C CA . GLY A 1 104 ? 0.763 -7.823 -1.485 1.00 97.38 104 GLY A CA 1
ATOM 816 C C . GLY A 1 104 ? -0.489 -8.700 -1.437 1.00 97.38 104 GLY A C 1
ATOM 817 O O . GLY A 1 104 ? -1.523 -8.394 -2.028 1.00 97.38 104 GLY A O 1
ATOM 818 N N . HIS A 1 105 ? -0.395 -9.805 -0.704 1.00 98.38 105 HIS A N 1
ATOM 819 C CA . HIS A 1 105 ? -1.513 -10.720 -0.457 1.00 98.38 105 HIS A CA 1
ATOM 820 C C . HIS A 1 105 ? -1.423 -11.329 0.944 1.00 98.38 105 HIS A C 1
ATOM 822 O O . HIS A 1 105 ? -0.384 -11.231 1.591 1.00 98.38 105 HIS A O 1
ATOM 828 N N . ILE A 1 106 ? -2.507 -11.949 1.414 1.00 98.38 106 ILE A N 1
ATOM 829 C CA . ILE A 1 106 ? -2.504 -12.707 2.668 1.00 98.38 106 ILE A CA 1
ATOM 830 C C . ILE A 1 106 ? -2.268 -14.196 2.379 1.00 98.38 106 ILE A C 1
ATOM 832 O O . ILE A 1 106 ? -2.968 -14.775 1.548 1.00 98.38 106 ILE A O 1
ATOM 836 N N . ASP A 1 107 ? -1.326 -14.811 3.094 1.00 97.81 107 ASP A N 1
ATOM 837 C CA . ASP A 1 107 ? -1.124 -16.263 3.176 1.00 97.81 107 ASP A CA 1
ATOM 838 C C . ASP A 1 107 ? -1.119 -16.698 4.650 1.00 97.81 107 ASP A C 1
ATOM 840 O O . ASP A 1 107 ? -0.267 -16.293 5.444 1.00 97.81 107 ASP A O 1
ATOM 844 N N . GLY A 1 108 ? -2.120 -17.483 5.052 1.00 96.75 108 GLY A N 1
ATOM 845 C CA . GLY A 1 108 ? -2.347 -17.811 6.459 1.00 96.75 108 GLY A CA 1
ATOM 846 C C . GLY A 1 108 ? -2.509 -16.542 7.319 1.00 96.75 108 GLY A C 1
ATOM 847 O O . GLY A 1 108 ? -3.406 -15.745 7.039 1.00 96.75 108 GLY A O 1
ATOM 848 N N . PRO A 1 109 ? -1.694 -16.341 8.375 1.00 96.44 109 PRO A N 1
ATOM 849 C CA . PRO A 1 109 ? -1.705 -15.121 9.186 1.00 96.44 109 PRO A CA 1
ATOM 850 C C . PRO A 1 109 ? -0.853 -13.977 8.604 1.00 96.44 109 PRO A C 1
ATOM 852 O O . PRO A 1 109 ? -0.797 -12.894 9.194 1.00 96.44 109 PRO A O 1
ATOM 855 N N . ASN A 1 110 ? -0.160 -14.208 7.488 1.00 98.12 110 ASN A N 1
ATOM 856 C CA . ASN A 1 110 ? 0.892 -13.330 6.998 1.00 98.12 110 ASN A CA 1
ATOM 857 C C . ASN A 1 110 ? 0.410 -12.455 5.846 1.00 98.12 110 ASN A C 1
ATOM 859 O O . ASN A 1 110 ? -0.120 -12.939 4.854 1.00 98.12 110 ASN A O 1
ATOM 863 N N . LEU A 1 111 ? 0.659 -11.160 5.962 1.00 98.50 111 LEU A N 1
ATOM 864 C CA . LEU A 1 111 ? 0.751 -10.212 4.868 1.00 98.50 111 LEU A CA 1
ATOM 865 C C . LEU A 1 111 ? 2.092 -10.396 4.158 1.00 98.50 111 LEU A C 1
ATOM 867 O O . LEU A 1 111 ? 3.145 -10.062 4.699 1.00 98.50 111 LEU A O 1
ATOM 871 N N . ILE A 1 112 ? 2.030 -10.903 2.933 1.00 98.38 112 ILE A N 1
ATOM 872 C CA . ILE A 1 112 ? 3.179 -11.160 2.075 1.00 98.38 112 ILE A CA 1
ATOM 873 C C . ILE A 1 112 ? 3.358 -9.999 1.103 1.00 98.38 112 ILE A C 1
ATOM 875 O O . ILE A 1 112 ? 2.475 -9.684 0.298 1.00 98.38 112 ILE A O 1
ATOM 879 N N . CYS A 1 113 ? 4.533 -9.377 1.147 1.00 97.31 113 CYS A N 1
ATOM 880 C CA . CYS A 1 113 ? 4.944 -8.351 0.200 1.00 97.31 113 CYS A CA 1
ATOM 881 C C . CYS A 1 113 ? 4.971 -8.908 -1.232 1.00 97.31 113 CYS A C 1
ATOM 883 O O . CYS A 1 113 ? 5.629 -9.911 -1.506 1.00 97.31 113 CYS A O 1
ATOM 885 N N . GLY A 1 114 ? 4.317 -8.214 -2.168 1.00 94.31 114 GLY A N 1
ATOM 886 C CA . GLY A 1 114 ? 4.172 -8.648 -3.564 1.00 94.31 114 GLY A CA 1
ATOM 887 C C . GLY A 1 114 ? 5.453 -8.638 -4.410 1.00 94.31 114 GLY A C 1
ATOM 888 O O . GLY A 1 114 ? 5.381 -8.924 -5.600 1.00 94.31 114 GLY A O 1
ATOM 889 N N . VAL A 1 115 ? 6.610 -8.295 -3.828 1.00 91.38 115 VAL A N 1
ATOM 890 C CA . VAL A 1 115 ? 7.897 -8.231 -4.545 1.00 91.38 115 VAL A CA 1
ATOM 891 C C . VAL A 1 115 ? 8.803 -9.400 -4.156 1.00 91.38 115 VAL A C 1
ATOM 893 O O . VAL A 1 115 ? 8.902 -10.377 -4.888 1.00 91.38 115 VAL A O 1
ATOM 896 N N . HIS A 1 116 ? 9.447 -9.330 -2.989 1.00 90.25 116 HIS A N 1
ATOM 897 C CA . HIS A 1 116 ? 10.434 -10.325 -2.544 1.00 90.25 116 HIS A CA 1
ATOM 898 C C . HIS A 1 116 ? 9.881 -11.314 -1.506 1.00 90.25 116 HIS A C 1
ATOM 900 O O . HIS A 1 116 ? 10.652 -12.036 -0.884 1.00 90.25 116 HIS A O 1
ATOM 906 N N . GLY A 1 117 ? 8.563 -11.320 -1.274 1.00 93.94 117 GLY A N 1
ATOM 907 C CA . GLY A 1 117 ? 7.912 -12.269 -0.368 1.00 93.94 117 GLY A CA 1
ATOM 908 C C . GLY A 1 117 ? 8.151 -12.031 1.125 1.00 93.94 117 GLY A C 1
ATOM 909 O O . GLY A 1 117 ? 7.826 -12.906 1.918 1.00 93.94 117 GLY A O 1
ATOM 910 N N . TRP A 1 118 ? 8.703 -10.876 1.517 1.00 95.62 118 TRP A N 1
ATOM 911 C CA . TRP A 1 118 ? 8.868 -10.523 2.931 1.00 95.62 118 TRP A CA 1
ATOM 912 C C . TRP A 1 118 ? 7.514 -10.503 3.640 1.00 95.62 118 TRP A C 1
ATOM 914 O O . TRP A 1 118 ? 6.542 -9.970 3.092 1.00 95.62 118 TRP A O 1
ATOM 924 N N . ASP A 1 119 ? 7.461 -11.069 4.839 1.00 97.19 119 ASP A N 1
ATOM 925 C CA . ASP A 1 119 ? 6.222 -11.323 5.559 1.00 97.19 119 ASP A CA 1
ATOM 926 C C . ASP A 1 119 ? 6.089 -10.464 6.818 1.00 97.19 119 ASP A C 1
ATOM 928 O O . ASP A 1 119 ? 7.069 -10.135 7.485 1.00 97.19 119 ASP A O 1
ATOM 932 N N . TYR A 1 120 ? 4.843 -10.145 7.151 1.00 98.31 120 TYR A N 1
ATOM 933 C CA . TYR A 1 120 ? 4.439 -9.585 8.433 1.00 98.31 120 TYR A CA 1
ATOM 934 C C . TYR A 1 120 ? 3.109 -10.189 8.821 1.00 98.31 120 TYR A C 1
ATOM 936 O O . TYR A 1 120 ? 2.216 -10.297 7.989 1.00 98.31 120 TYR A O 1
ATOM 944 N N . ARG A 1 121 ? 2.894 -10.507 10.087 1.00 97.88 121 ARG A N 1
ATOM 945 C CA . ARG A 1 121 ? 1.568 -10.940 10.518 1.00 97.88 121 ARG A CA 1
ATOM 946 C C . ARG A 1 121 ? 0.576 -9.780 10.547 1.00 97.88 121 ARG A C 1
ATOM 948 O O . ARG A 1 121 ? 0.866 -8.746 11.149 1.00 97.88 121 ARG A O 1
ATOM 955 N N . TYR A 1 122 ? -0.616 -9.945 9.969 1.00 96.62 122 TYR A N 1
ATOM 956 C CA . TYR A 1 122 ? -1.632 -8.877 9.986 1.00 96.62 122 TYR A CA 1
ATOM 957 C C . TYR A 1 122 ? -2.192 -8.612 11.396 1.00 96.62 122 TYR A C 1
ATOM 959 O O . TYR A 1 122 ? -2.684 -7.519 11.671 1.00 96.62 122 TYR A O 1
ATOM 967 N N . ASP A 1 123 ? -2.114 -9.600 12.296 1.00 93.12 123 ASP A N 1
ATOM 968 C CA . ASP A 1 123 ? -2.621 -9.522 13.668 1.00 93.12 123 ASP A CA 1
ATOM 969 C C . ASP A 1 123 ? -1.571 -8.972 14.651 1.00 93.12 123 ASP A C 1
ATOM 971 O O . ASP A 1 123 ? -1.848 -8.040 15.412 1.00 93.12 123 ASP A O 1
ATOM 975 N N . THR A 1 124 ? -0.349 -9.513 14.628 1.00 95.88 124 THR A N 1
ATOM 976 C CA . THR A 1 124 ? 0.720 -9.147 15.568 1.00 95.88 124 THR A CA 1
ATOM 977 C C . THR A 1 124 ? 1.682 -8.099 15.033 1.00 95.88 124 THR A C 1
ATOM 979 O O . THR A 1 124 ? 2.384 -7.500 15.852 1.00 95.88 124 THR A O 1
ATOM 982 N N . ARG A 1 125 ? 1.678 -7.825 13.716 1.00 96.38 125 ARG A N 1
ATOM 983 C CA . ARG A 1 125 ? 2.582 -6.911 12.978 1.00 96.38 125 ARG A CA 1
ATOM 984 C C . ARG A 1 125 ? 3.996 -7.443 12.746 1.00 96.38 125 ARG A C 1
ATOM 986 O O . ARG A 1 125 ? 4.765 -6.814 12.023 1.00 96.38 125 ARG A O 1
ATOM 993 N N . VAL A 1 126 ? 4.354 -8.523 13.430 1.00 97.50 126 VAL A N 1
ATOM 994 C 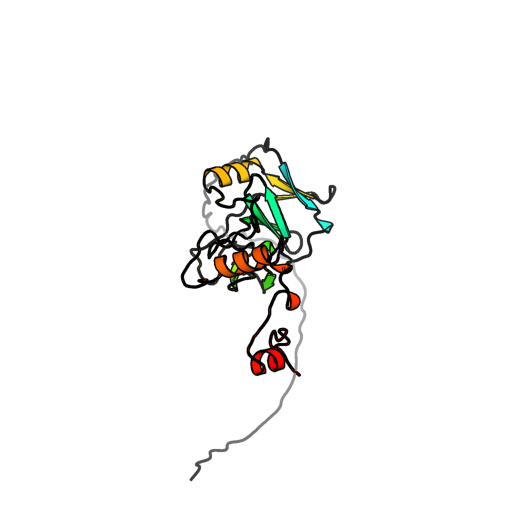CA . VAL A 1 126 ? 5.722 -9.043 13.517 1.00 97.50 126 VAL A CA 1
ATOM 995 C C . VAL A 1 126 ? 5.981 -9.967 12.334 1.00 97.50 126 VAL A C 1
ATOM 997 O O . VAL A 1 126 ? 5.113 -10.773 11.995 1.00 97.50 126 VAL A O 1
ATOM 1000 N N . SER A 1 127 ? 7.153 -9.852 11.714 1.00 96.38 127 SER A N 1
ATOM 1001 C CA . SER A 1 127 ? 7.610 -10.806 10.702 1.00 96.38 127 SER A CA 1
ATOM 1002 C C . SER A 1 127 ? 7.906 -12.160 11.352 1.00 96.38 127 SER A C 1
ATOM 1004 O O . SER A 1 127 ? 8.581 -12.238 12.383 1.00 96.38 127 SER A O 1
ATOM 1006 N N . GLU A 1 128 ? 7.395 -13.244 10.768 1.00 92.44 128 GLU A N 1
ATOM 1007 C CA . GLU A 1 128 ? 7.715 -14.612 11.181 1.00 92.44 128 GLU A CA 1
ATOM 1008 C C . GLU A 1 128 ? 9.150 -14.977 10.795 1.00 92.44 128 GLU A C 1
ATOM 1010 O O . GLU A 1 128 ? 9.814 -15.699 11.542 1.00 92.44 128 GLU A O 1
ATOM 1015 N N . TYR A 1 129 ? 9.648 -14.440 9.677 1.00 88.88 129 TYR A N 1
ATOM 1016 C CA . TYR A 1 129 ? 11.035 -14.609 9.251 1.00 88.88 129 TYR A CA 1
ATOM 1017 C C . TYR A 1 129 ? 12.034 -13.884 10.165 1.00 88.88 129 TYR A C 1
ATOM 1019 O O . TYR A 1 129 ? 13.087 -14.437 10.490 1.00 88.88 129 TYR A O 1
ATOM 1027 N N . ASN A 1 130 ? 11.711 -12.664 10.607 1.00 91.12 130 ASN A N 1
ATOM 1028 C CA . ASN A 1 130 ? 12.557 -11.875 11.503 1.00 91.12 130 ASN A CA 1
ATOM 1029 C C . ASN A 1 130 ? 11.734 -11.222 12.623 1.00 91.12 130 ASN A C 1
ATOM 1031 O O . ASN A 1 130 ? 11.136 -10.171 12.426 1.00 91.12 130 ASN A O 1
ATOM 1035 N N . ASN A 1 131 ? 11.745 -11.791 13.830 1.00 93.50 131 ASN A N 1
ATOM 1036 C CA . ASN A 1 131 ? 10.894 -11.292 14.917 1.00 93.50 131 ASN A CA 1
ATOM 1037 C C . ASN A 1 131 ? 11.322 -9.931 15.500 1.00 93.50 131 ASN A C 1
ATOM 1039 O O . ASN A 1 131 ? 10.555 -9.345 16.266 1.00 93.50 131 ASN A O 1
ATOM 1043 N N . ASP A 1 132 ? 12.504 -9.423 15.135 1.00 93.69 132 ASP A N 1
ATOM 1044 C CA . ASP A 1 132 ? 12.921 -8.050 15.451 1.00 93.69 132 ASP A CA 1
ATOM 1045 C C . ASP A 1 132 ? 12.301 -7.022 14.484 1.00 93.69 132 ASP A C 1
ATOM 1047 O O . ASP A 1 132 ? 12.343 -5.818 14.741 1.00 93.69 132 ASP A O 1
ATOM 1051 N N . ASP A 1 133 ? 11.715 -7.487 13.375 1.00 92.81 133 ASP A N 1
ATOM 1052 C CA . ASP A 1 133 ? 11.053 -6.668 12.368 1.00 92.81 133 ASP A CA 1
ATOM 1053 C C . ASP A 1 133 ? 9.531 -6.647 12.602 1.00 92.81 133 ASP A C 1
ATOM 1055 O O . ASP A 1 133 ? 8.856 -7.682 12.613 1.00 92.81 133 ASP A O 1
ATOM 1059 N N . ALA A 1 134 ? 8.976 -5.452 12.809 1.00 97.00 134 ALA A N 1
ATOM 1060 C CA . ALA A 1 134 ? 7.551 -5.259 13.030 1.00 97.00 134 ALA A CA 1
ATOM 1061 C C . ALA A 1 134 ? 7.047 -3.959 12.399 1.00 97.00 134 ALA A C 1
ATOM 1063 O O . ALA A 1 134 ? 7.646 -2.888 12.547 1.00 97.00 134 ALA A O 1
ATOM 1064 N N . LEU A 1 135 ? 5.879 -4.036 11.762 1.00 97.94 135 LEU A N 1
ATOM 1065 C CA . LEU A 1 135 ? 5.199 -2.850 11.252 1.00 97.94 135 LEU A CA 1
ATOM 1066 C C . LEU A 1 135 ? 4.625 -2.014 12.401 1.00 97.94 135 LEU A C 1
ATOM 1068 O O . LEU A 1 135 ? 4.148 -2.534 13.418 1.00 97.94 135 LEU A O 1
ATOM 1072 N N . HIS A 1 136 ? 4.629 -0.695 12.217 1.00 98.25 136 HIS A N 1
ATOM 1073 C CA . HIS A 1 136 ? 3.868 0.198 13.081 1.00 98.25 136 HIS A CA 1
ATOM 1074 C C . HIS A 1 136 ? 2.368 -0.015 12.830 1.00 98.25 136 HIS A C 1
ATOM 1076 O O . HIS A 1 136 ? 1.953 -0.155 11.679 1.00 98.25 136 HIS A O 1
ATOM 1082 N N . ARG A 1 137 ? 1.564 -0.058 13.898 1.00 98.12 137 ARG A N 1
ATOM 1083 C CA . ARG A 1 137 ? 0.099 -0.142 13.828 1.00 98.12 137 ARG A CA 1
ATOM 1084 C C . ARG A 1 137 ? -0.482 1.172 14.311 1.00 98.12 137 ARG A C 1
ATOM 1086 O O . ARG A 1 137 ? -0.099 1.616 15.386 1.00 98.12 137 ARG A O 1
ATOM 1093 N N . PHE A 1 138 ? -1.429 1.699 13.552 1.00 98.25 138 PHE A N 1
ATOM 1094 C CA . PHE A 1 138 ? -2.170 2.905 13.889 1.00 98.25 138 PHE A CA 1
ATOM 1095 C C . PHE A 1 138 ? -3.509 2.559 14.535 1.00 98.25 138 PHE A C 1
ATOM 1097 O O . PHE A 1 138 ? -4.075 1.478 14.303 1.00 98.25 138 PHE A O 1
ATOM 1104 N N . SER A 1 139 ? -4.020 3.480 15.345 1.00 97.12 139 SER A N 1
ATOM 1105 C CA . SER A 1 139 ? -5.351 3.370 15.933 1.00 97.12 139 SER A CA 1
ATOM 1106 C C . SER A 1 139 ? -6.410 3.472 14.840 1.00 97.12 139 SER A C 1
ATOM 1108 O O . SER A 1 139 ? -6.343 4.341 13.972 1.00 97.12 139 SER A O 1
ATOM 1110 N N . ALA A 1 140 ? -7.398 2.579 14.884 1.00 97.25 140 ALA A N 1
ATOM 1111 C CA . ALA A 1 140 ? -8.475 2.548 13.906 1.00 97.25 140 ALA A CA 1
ATOM 1112 C C . ALA A 1 140 ? -9.819 2.221 14.560 1.00 97.25 140 ALA A C 1
ATOM 1114 O O . ALA A 1 140 ? -9.883 1.419 15.496 1.00 97.25 140 ALA A O 1
ATOM 1115 N N . VAL A 1 141 ? -10.886 2.829 14.043 1.00 97.62 141 VAL A N 1
ATOM 1116 C CA . VAL A 1 141 ? -12.272 2.615 14.474 1.00 97.62 141 VAL A CA 1
ATOM 1117 C C . VAL A 1 141 ? -13.113 2.255 13.256 1.00 97.62 141 VAL A C 1
ATOM 1119 O O . VAL A 1 141 ? -13.039 2.927 12.230 1.00 97.62 141 VAL A O 1
ATOM 1122 N N . ILE A 1 142 ? -13.913 1.197 13.377 1.00 98.25 142 ILE A N 1
ATOM 1123 C CA . ILE A 1 142 ? -14.928 0.836 12.386 1.00 98.25 142 ILE A CA 1
ATOM 1124 C C . ILE A 1 142 ? -16.229 1.523 12.800 1.00 98.25 142 ILE A C 1
ATOM 1126 O O . ILE A 1 142 ? -16.703 1.325 13.918 1.00 98.25 142 ILE A O 1
ATOM 1130 N N . ASP A 1 143 ? -16.792 2.321 11.903 1.00 97.19 143 ASP A N 1
ATOM 1131 C CA . ASP A 1 143 ? -18.133 2.882 12.008 1.00 97.19 143 ASP A CA 1
ATOM 1132 C C . ASP A 1 143 ? -19.025 2.165 10.989 1.00 97.19 143 ASP A C 1
ATOM 1134 O O . ASP A 1 143 ? -19.015 2.483 9.801 1.00 97.19 143 ASP A O 1
ATOM 1138 N N . GLU A 1 144 ? -19.746 1.136 11.439 1.00 94.50 144 GLU A N 1
ATOM 1139 C CA . GLU A 1 144 ? -20.624 0.342 10.569 1.00 94.50 144 GLU A CA 1
ATOM 1140 C C . GLU A 1 144 ? -21.855 1.128 10.100 1.00 94.50 144 GLU A C 1
ATOM 1142 O O . GLU A 1 144 ? -22.359 0.872 9.008 1.00 94.50 144 GLU A O 1
ATOM 1147 N N . GLU A 1 145 ? -22.338 2.090 10.894 1.00 96.88 145 GLU A N 1
ATOM 1148 C CA . GLU A 1 145 ? -23.496 2.913 10.523 1.00 96.88 145 GLU A CA 1
ATOM 1149 C C . GLU A 1 145 ? -23.131 3.897 9.408 1.00 96.88 145 GLU A C 1
ATOM 1151 O O . GLU A 1 145 ? -23.907 4.087 8.468 1.00 96.88 145 GLU A O 1
ATOM 1156 N N . ALA A 1 146 ? -21.936 4.487 9.486 1.00 95.94 146 ALA A N 1
ATOM 1157 C CA . ALA A 1 146 ? -21.383 5.354 8.448 1.00 95.94 146 ALA A CA 1
ATOM 1158 C C . ALA A 1 146 ? -20.613 4.595 7.350 1.00 95.94 146 ALA A C 1
ATOM 1160 O O . ALA A 1 146 ? -20.045 5.234 6.463 1.00 95.94 146 ALA A O 1
ATOM 1161 N N . ASP A 1 147 ? -20.556 3.261 7.414 1.00 97.94 147 ASP A N 1
ATOM 1162 C CA . ASP A 1 147 ? -19.791 2.391 6.511 1.00 97.94 147 ASP A CA 1
ATOM 1163 C C . ASP A 1 147 ? -18.332 2.846 6.311 1.00 97.94 147 ASP A C 1
ATOM 1165 O O . ASP A 1 147 ? -17.822 2.871 5.196 1.00 97.94 147 ASP A O 1
ATOM 1169 N N . THR A 1 148 ? -17.644 3.258 7.379 1.00 97.88 148 THR A N 1
ATOM 1170 C CA . THR A 1 148 ? -16.326 3.908 7.285 1.00 97.88 148 THR A CA 1
ATOM 1171 C C . THR A 1 148 ? -15.320 3.338 8.282 1.00 97.88 148 THR A C 1
ATOM 1173 O O . THR A 1 148 ? -15.640 3.081 9.439 1.00 97.88 148 THR A O 1
ATOM 1176 N N . VAL A 1 149 ? -14.065 3.193 7.852 1.00 98.31 149 VAL A N 1
ATOM 1177 C CA . VAL A 1 149 ? -12.917 2.977 8.741 1.00 98.31 149 VAL A CA 1
ATOM 1178 C C . VAL A 1 149 ? -12.193 4.304 8.957 1.00 98.31 149 VAL A C 1
ATOM 1180 O O . VAL A 1 149 ? -11.720 4.927 8.002 1.00 98.31 149 VAL A O 1
ATOM 1183 N N . TRP A 1 150 ? -12.091 4.712 10.218 1.00 98.31 150 TRP A N 1
ATOM 1184 C CA . TRP A 1 150 ? -11.434 5.940 10.662 1.00 98.31 150 TRP A CA 1
ATOM 1185 C C . TRP A 1 150 ? -10.084 5.650 11.307 1.00 98.31 150 TRP A C 1
ATOM 1187 O O . TRP A 1 150 ? -9.936 4.648 12.007 1.00 98.31 150 TRP A O 1
ATOM 1197 N N . VAL A 1 151 ? -9.133 6.565 11.137 1.00 98.31 151 VAL A N 1
ATOM 1198 C CA . VAL A 1 151 ? -7.848 6.605 11.856 1.00 98.31 151 VAL A CA 1
ATOM 1199 C C . VAL A 1 151 ? -7.642 7.969 12.511 1.00 98.31 151 VAL A C 1
ATOM 1201 O O . VAL A 1 151 ? -8.287 8.946 12.122 1.00 98.31 151 VAL A O 1
ATOM 1204 N N . ASP A 1 152 ? -6.740 8.047 13.488 1.00 97.00 152 ASP A N 1
ATOM 1205 C CA . ASP A 1 152 ? -6.299 9.321 14.064 1.00 97.00 152 ASP A CA 1
ATOM 1206 C C . ASP A 1 152 ? -5.236 9.966 13.154 1.00 97.00 152 ASP A C 1
ATOM 1208 O O . ASP A 1 152 ? -4.119 9.463 13.013 1.00 97.00 152 ASP A O 1
ATOM 1212 N N . GLU A 1 153 ? -5.580 11.080 12.502 1.00 96.31 153 GLU A N 1
ATOM 1213 C CA . GLU A 1 153 ? -4.655 11.787 11.610 1.00 96.31 153 GLU A CA 1
ATOM 1214 C C . GLU A 1 153 ? -3.468 12.386 12.378 1.00 96.31 153 GLU A C 1
ATOM 1216 O O . GLU A 1 153 ? -2.350 12.412 11.864 1.00 96.31 153 GLU A O 1
ATOM 1221 N N . ALA A 1 154 ? -3.675 12.832 13.621 1.00 96.06 154 ALA A N 1
ATOM 1222 C CA . ALA A 1 154 ? -2.610 13.419 14.427 1.00 96.06 154 ALA A CA 1
ATOM 1223 C C . ALA A 1 154 ? -1.577 12.363 14.854 1.00 96.06 154 ALA A C 1
ATOM 1225 O O . ALA A 1 154 ? -0.380 12.656 14.871 1.00 96.06 154 ALA A O 1
ATOM 1226 N N . GLU A 1 155 ? -2.016 11.130 15.137 1.00 97.12 155 GLU A N 1
ATOM 1227 C CA . GLU A 1 155 ? -1.124 9.984 15.377 1.00 97.12 155 GLU A CA 1
ATOM 1228 C C . GLU A 1 155 ? -0.214 9.736 14.164 1.00 97.12 155 GLU A C 1
ATOM 1230 O O . GLU A 1 155 ? 1.009 9.628 14.298 1.00 97.12 155 GLU A O 1
ATOM 1235 N N . ILE A 1 156 ? -0.800 9.697 12.965 1.00 97.88 156 ILE A N 1
ATOM 1236 C CA . ILE A 1 156 ? -0.069 9.420 11.724 1.00 97.88 156 ILE A CA 1
ATOM 1237 C C . ILE A 1 156 ? 0.862 10.583 11.359 1.00 97.88 156 ILE A C 1
ATOM 1239 O O . ILE A 1 156 ? 1.998 10.354 10.940 1.00 97.88 156 ILE A O 1
ATOM 1243 N N . ALA A 1 157 ? 0.432 11.828 11.566 1.00 96.75 157 ALA A N 1
ATOM 1244 C CA . ALA A 1 157 ? 1.276 13.002 11.370 1.00 96.75 157 ALA A CA 1
ATOM 1245 C C . ALA A 1 157 ? 2.497 12.991 12.309 1.00 96.75 157 ALA A C 1
ATOM 1247 O O . ALA A 1 157 ? 3.622 13.196 11.855 1.00 96.75 157 ALA A O 1
ATOM 1248 N N . ALA A 1 158 ? 2.310 12.663 13.592 1.00 96.56 158 ALA A N 1
ATOM 1249 C CA . ALA A 1 158 ? 3.414 12.530 14.547 1.00 96.56 158 ALA A CA 1
ATOM 1250 C C . ALA A 1 158 ? 4.374 11.381 14.175 1.00 96.56 158 ALA A C 1
ATOM 1252 O O . ALA A 1 158 ? 5.599 11.491 14.321 1.00 96.56 158 ALA A O 1
ATOM 1253 N N . PHE A 1 159 ? 3.839 10.278 13.640 1.00 97.44 159 PHE A N 1
ATOM 1254 C CA . PHE A 1 159 ? 4.664 9.219 13.063 1.00 97.44 159 PHE A CA 1
ATOM 1255 C C . PHE A 1 159 ? 5.496 9.743 11.884 1.00 97.44 159 PHE A C 1
ATOM 1257 O O . PHE A 1 159 ? 6.697 9.487 11.839 1.00 97.44 159 PHE A O 1
ATOM 1264 N N . ALA A 1 160 ? 4.905 10.525 10.976 1.00 96.75 160 ALA A N 1
ATOM 1265 C CA . ALA A 1 160 ? 5.595 11.096 9.817 1.00 96.75 160 ALA A CA 1
ATOM 1266 C C . ALA A 1 160 ? 6.741 12.049 10.199 1.00 96.75 160 ALA A C 1
ATOM 1268 O O . ALA A 1 160 ? 7.772 12.068 9.526 1.00 96.75 160 ALA A O 1
ATOM 1269 N N . GLU A 1 161 ? 6.592 12.819 11.282 1.00 96.62 161 GLU A N 1
ATOM 1270 C CA . GLU A 1 161 ? 7.648 13.707 11.793 1.00 96.62 161 GLU A CA 1
ATOM 1271 C C . GLU A 1 161 ? 8.883 12.926 12.261 1.00 96.62 161 GLU A C 1
ATOM 1273 O O . GLU A 1 161 ? 10.018 13.315 11.984 1.00 96.62 161 GLU A O 1
ATOM 1278 N N . SER A 1 162 ? 8.663 11.802 12.949 1.00 96.50 162 SER A N 1
ATOM 1279 C CA . SER A 1 162 ? 9.737 10.919 13.425 1.00 96.50 162 SER A CA 1
ATOM 1280 C C . SER A 1 162 ? 10.241 9.939 12.359 1.00 96.50 162 SER A C 1
ATOM 1282 O O . SER A 1 162 ? 11.370 9.459 12.458 1.00 96.50 162 SER A O 1
ATOM 1284 N N . HIS A 1 163 ? 9.443 9.687 11.318 1.00 95.88 163 HIS A N 1
ATOM 1285 C CA . HIS A 1 163 ? 9.743 8.789 10.202 1.00 95.88 163 HIS A CA 1
ATOM 1286 C C . HIS A 1 163 ? 9.478 9.491 8.858 1.00 95.88 163 HIS A C 1
ATOM 1288 O O . HIS A 1 163 ? 8.493 9.176 8.175 1.00 95.88 163 HIS A O 1
ATOM 1294 N N . PRO A 1 164 ? 10.345 10.438 8.447 1.00 94.31 164 PRO A N 1
ATOM 1295 C CA . PRO A 1 164 ? 10.158 11.184 7.210 1.00 94.31 164 PRO A CA 1
ATOM 1296 C C . PRO A 1 164 ? 10.052 10.263 5.994 1.00 94.31 164 PRO A C 1
ATOM 1298 O O . PRO A 1 164 ? 10.871 9.367 5.792 1.00 94.31 164 PRO A O 1
ATOM 1301 N N . GLN A 1 165 ? 9.043 10.506 5.164 1.00 94.62 165 GLN A N 1
ATOM 1302 C CA . GLN A 1 165 ? 8.743 9.669 4.007 1.00 94.62 165 GLN A CA 1
ATOM 1303 C C . GLN A 1 165 ? 9.575 10.131 2.796 1.00 94.62 165 GLN A C 1
ATOM 1305 O O . GLN A 1 165 ? 9.412 11.272 2.360 1.00 94.62 165 GLN A O 1
ATOM 1310 N N . PRO A 1 166 ? 10.452 9.284 2.223 1.00 94.12 166 PRO A N 1
ATOM 1311 C CA . PRO A 1 166 ? 11.431 9.704 1.212 1.00 94.12 166 PRO A CA 1
ATOM 1312 C C . PRO A 1 166 ? 10.861 9.826 -0.213 1.00 94.12 166 PRO A C 1
ATOM 1314 O O . PRO A 1 166 ? 11.593 10.163 -1.143 1.00 94.12 166 PRO A O 1
ATOM 1317 N N . TYR A 1 167 ? 9.577 9.524 -0.406 1.00 93.44 167 TYR A N 1
ATOM 1318 C CA . TYR A 1 167 ? 8.962 9.371 -1.723 1.00 93.44 167 TYR A CA 1
ATOM 1319 C C . TYR A 1 167 ? 8.538 10.713 -2.330 1.00 93.44 167 TYR A C 1
ATOM 1321 O O . TYR A 1 167 ? 7.751 11.464 -1.746 1.00 93.44 167 TYR A O 1
ATOM 1329 N N . ARG A 1 168 ? 9.004 10.983 -3.551 1.00 92.62 168 ARG A N 1
ATOM 1330 C CA . ARG A 1 168 ? 8.626 12.153 -4.355 1.00 92.62 168 ARG A CA 1
ATOM 1331 C C . ARG A 1 168 ? 7.438 11.782 -5.237 1.00 92.62 168 ARG A C 1
ATOM 1333 O O . ARG A 1 168 ? 7.595 11.378 -6.386 1.00 92.62 168 ARG A O 1
ATOM 1340 N N . ARG A 1 169 ? 6.238 11.879 -4.662 1.00 90.50 169 ARG A N 1
ATOM 1341 C CA . ARG A 1 169 ? 4.985 11.366 -5.252 1.00 90.50 169 ARG A CA 1
ATOM 1342 C C . ARG A 1 169 ? 4.613 11.989 -6.597 1.00 90.50 169 ARG A C 1
ATOM 1344 O O . ARG A 1 169 ? 4.030 11.293 -7.419 1.00 90.50 169 ARG A O 1
ATOM 1351 N N . ASP A 1 170 ? 5.010 13.235 -6.833 1.00 90.50 170 ASP A N 1
ATOM 1352 C CA . ASP A 1 170 ? 4.722 13.956 -8.079 1.00 90.50 170 ASP A CA 1
ATOM 1353 C C . ASP A 1 170 ? 5.660 13.573 -9.243 1.00 90.50 170 ASP A C 1
ATOM 1355 O O . ASP A 1 170 ? 5.512 14.068 -10.361 1.00 90.50 170 ASP A O 1
ATOM 1359 N N . GLU A 1 171 ? 6.645 12.699 -9.008 1.00 89.31 171 GLU A N 1
ATOM 1360 C CA . GLU A 1 171 ? 7.556 12.210 -10.046 1.00 89.31 171 GLU A CA 1
ATOM 1361 C C . GLU A 1 171 ? 7.035 10.944 -10.746 1.00 89.31 171 GLU A C 1
ATOM 1363 O O . GLU A 1 171 ? 6.116 10.264 -10.288 1.00 89.31 171 GLU A O 1
ATOM 1368 N N . TYR A 1 172 ? 7.664 10.591 -11.873 1.00 83.62 172 TYR A N 1
ATOM 1369 C CA . TYR A 1 172 ? 7.401 9.333 -12.577 1.00 83.62 172 TYR A CA 1
ATOM 1370 C C . TYR A 1 172 ? 7.567 8.143 -11.626 1.00 83.62 172 TYR A C 1
ATOM 1372 O O . TYR A 1 172 ? 8.633 7.969 -11.034 1.00 83.62 172 TYR A O 1
ATOM 1380 N N . LEU A 1 173 ? 6.509 7.335 -11.492 1.00 86.94 173 LEU A N 1
ATOM 1381 C CA . LEU A 1 173 ? 6.423 6.241 -10.518 1.00 86.94 173 LEU A CA 1
ATOM 1382 C C . LEU A 1 173 ? 6.714 6.682 -9.071 1.00 86.94 173 LEU A C 1
ATOM 1384 O O . LEU A 1 173 ? 7.195 5.875 -8.285 1.00 86.94 173 LEU A O 1
ATOM 1388 N N . GLY A 1 174 ? 6.387 7.924 -8.695 1.00 90.38 174 GLY A N 1
ATOM 1389 C CA . GLY A 1 174 ? 6.650 8.501 -7.370 1.00 90.38 174 GLY A CA 1
ATOM 1390 C C . GLY A 1 174 ? 6.187 7.627 -6.200 1.00 90.38 174 GLY A C 1
ATOM 1391 O O . GLY A 1 174 ? 6.896 7.466 -5.210 1.00 90.38 174 GLY A O 1
ATOM 1392 N N . LEU A 1 175 ? 5.024 6.986 -6.345 1.00 90.62 175 LEU A N 1
ATOM 1393 C CA . LEU A 1 175 ? 4.478 6.051 -5.358 1.00 90.62 175 LEU A CA 1
ATOM 1394 C C . LEU A 1 175 ? 5.249 4.716 -5.283 1.00 90.62 175 LEU A C 1
ATOM 1396 O O . LEU A 1 175 ? 5.258 4.069 -4.238 1.00 90.62 175 LEU A O 1
ATOM 1400 N N . TYR A 1 176 ? 5.910 4.312 -6.366 1.00 89.56 176 TYR A N 1
ATOM 1401 C CA . TYR A 1 176 ? 6.637 3.045 -6.510 1.00 89.56 176 TYR A CA 1
ATOM 1402 C C . TYR A 1 176 ? 8.161 3.243 -6.534 1.00 89.56 176 TYR A C 1
ATOM 1404 O O . TYR A 1 176 ? 8.889 2.380 -7.022 1.00 89.56 176 TYR A O 1
ATOM 1412 N N . GLN A 1 177 ? 8.651 4.384 -6.041 1.00 89.25 177 GLN A N 1
ATOM 1413 C CA . GLN A 1 177 ? 10.080 4.677 -6.012 1.00 89.25 177 GLN A CA 1
ATOM 1414 C C . GLN A 1 177 ? 10.835 3.686 -5.124 1.00 89.25 177 GLN A C 1
ATOM 1416 O O . GLN A 1 177 ? 10.532 3.528 -3.943 1.00 89.25 177 GLN A O 1
ATOM 1421 N N . ASP A 1 178 ? 11.872 3.079 -5.693 1.00 87.81 178 ASP A N 1
ATOM 1422 C CA . ASP A 1 178 ? 12.895 2.357 -4.945 1.00 87.81 178 ASP A CA 1
ATOM 1423 C C . ASP A 1 178 ? 13.953 3.354 -4.465 1.00 87.81 178 ASP A C 1
ATOM 1425 O O . ASP A 1 178 ? 14.819 3.793 -5.222 1.00 87.81 178 ASP A O 1
ATOM 1429 N N . VAL A 1 179 ? 13.842 3.749 -3.200 1.00 86.38 179 VAL A N 1
ATOM 1430 C CA . VAL A 1 179 ? 14.762 4.703 -2.562 1.00 86.38 179 VAL A CA 1
ATOM 1431 C C . VAL A 1 179 ? 16.038 4.040 -2.039 1.00 86.38 179 VAL A C 1
ATOM 1433 O O . VAL A 1 179 ? 16.983 4.741 -1.682 1.00 86.38 179 VAL A O 1
ATOM 1436 N N . HIS A 1 180 ? 16.072 2.706 -1.986 1.00 84.19 180 HIS A N 1
ATOM 1437 C CA . HIS A 1 180 ? 17.223 1.951 -1.501 1.00 84.19 180 HIS A CA 1
ATOM 1438 C C . HIS A 1 180 ? 18.233 1.709 -2.623 1.00 84.19 180 HIS A C 1
ATOM 1440 O O . HIS A 1 180 ? 19.438 1.867 -2.416 1.00 84.19 180 HIS A O 1
ATOM 1446 N N . GLY A 1 181 ? 17.747 1.331 -3.811 1.00 81.62 181 GLY A N 1
ATOM 1447 C CA . GLY A 1 181 ? 18.593 0.773 -4.860 1.00 81.62 181 GLY A CA 1
ATOM 1448 C C . GLY A 1 181 ? 19.339 -0.476 -4.374 1.00 81.62 181 GLY A C 1
ATOM 1449 O O . GLY A 1 181 ? 19.001 -1.075 -3.353 1.00 81.62 181 GLY A O 1
ATOM 1450 N N . GLY A 1 182 ? 20.383 -0.867 -5.100 1.00 81.88 182 GLY A N 1
ATOM 1451 C CA . GLY A 1 182 ? 21.304 -1.915 -4.661 1.00 81.88 182 GLY A CA 1
ATOM 1452 C C . GLY A 1 182 ? 21.738 -2.856 -5.783 1.00 81.88 182 GLY A C 1
ATOM 1453 O O . GLY A 1 182 ? 21.173 -2.830 -6.877 1.00 81.88 182 GLY A O 1
ATOM 1454 N N . PRO A 1 183 ? 22.757 -3.694 -5.529 1.00 87.00 183 PRO A N 1
ATOM 1455 C CA . PRO A 1 183 ? 23.243 -4.669 -6.504 1.00 87.00 183 PRO A CA 1
ATOM 1456 C C . PRO A 1 183 ? 22.216 -5.763 -6.825 1.00 87.00 183 PRO A C 1
ATOM 1458 O O . PRO A 1 183 ? 22.341 -6.395 -7.870 1.00 87.00 183 PRO A O 1
ATOM 1461 N N . ASP A 1 184 ? 21.214 -5.962 -5.963 1.00 84.12 184 ASP A N 1
ATOM 1462 C CA . ASP A 1 184 ? 20.137 -6.937 -6.162 1.00 84.12 184 ASP A CA 1
ATOM 1463 C C . ASP A 1 184 ? 19.147 -6.501 -7.261 1.00 84.12 184 ASP A C 1
ATOM 1465 O O . ASP A 1 184 ? 18.542 -7.344 -7.920 1.00 84.12 184 ASP A O 1
ATOM 1469 N N . GLU A 1 185 ? 19.036 -5.192 -7.530 1.00 83.88 185 GLU A N 1
ATOM 1470 C CA . GLU A 1 185 ? 18.228 -4.624 -8.621 1.00 83.88 185 GLU A CA 1
ATOM 1471 C C . GLU A 1 185 ? 19.025 -3.609 -9.464 1.00 83.88 185 GLU A C 1
ATOM 1473 O O . GLU A 1 185 ? 18.700 -2.418 -9.533 1.00 83.88 185 GLU A O 1
ATOM 1478 N N . PRO A 1 186 ? 20.067 -4.056 -10.186 1.00 89.06 186 PRO A N 1
ATOM 1479 C CA . PRO A 1 186 ? 21.029 -3.153 -10.818 1.00 89.06 186 PRO A CA 1
ATOM 1480 C C . PRO A 1 186 ? 20.456 -2.399 -12.029 1.00 89.06 186 PRO A C 1
ATOM 1482 O O . PRO A 1 186 ? 21.051 -1.429 -12.499 1.00 89.06 186 PRO A O 1
ATOM 1485 N N . PHE A 1 187 ? 19.305 -2.833 -12.553 1.00 89.75 187 PHE A N 1
ATOM 1486 C CA . PHE A 1 187 ? 18.728 -2.319 -13.797 1.00 89.75 187 PHE A CA 1
ATOM 1487 C C . PHE A 1 187 ? 17.412 -1.558 -13.616 1.00 89.75 187 PHE A C 1
ATOM 1489 O O . PHE A 1 187 ? 16.869 -1.093 -14.61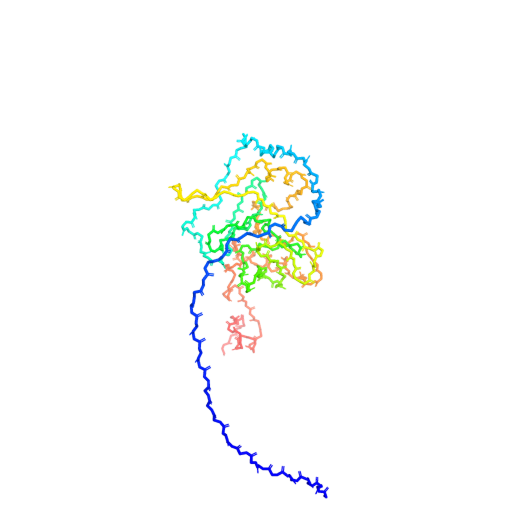5 1.00 89.75 187 PHE A O 1
ATOM 1496 N N . ASN A 1 188 ? 16.908 -1.372 -12.389 1.00 88.19 188 ASN A N 1
ATOM 1497 C CA . ASN A 1 188 ? 15.613 -0.715 -12.156 1.00 88.19 188 ASN A CA 1
ATOM 1498 C C . ASN A 1 188 ? 15.548 0.680 -12.814 1.00 88.19 188 ASN A C 1
ATOM 1500 O O . ASN A 1 188 ? 14.672 0.961 -13.631 1.00 88.19 188 ASN A O 1
ATOM 1504 N N . HIS A 1 189 ? 16.557 1.522 -12.570 1.00 87.00 189 HIS A N 1
ATOM 1505 C CA . HIS A 1 189 ? 16.639 2.845 -13.195 1.00 87.00 189 HIS A CA 1
ATOM 1506 C C . HIS A 1 189 ? 16.716 2.771 -14.729 1.00 87.00 189 HIS A C 1
ATOM 1508 O O . HIS A 1 189 ? 16.090 3.564 -15.428 1.00 87.00 189 HIS A O 1
ATOM 1514 N N . TYR A 1 190 ? 17.460 1.803 -15.271 1.00 90.94 190 TYR A N 1
ATOM 1515 C CA . TYR A 1 190 ? 17.572 1.635 -16.719 1.00 90.94 190 TYR A CA 1
ATOM 1516 C C . TYR A 1 190 ? 16.228 1.255 -17.354 1.00 90.94 190 TYR A C 1
ATOM 1518 O O . TYR A 1 190 ? 15.841 1.844 -18.361 1.00 90.94 190 TYR A O 1
ATOM 1526 N N . ILE A 1 191 ? 15.474 0.350 -16.726 1.00 90.81 191 ILE A N 1
ATOM 1527 C CA . ILE A 1 191 ? 14.129 -0.045 -17.163 1.00 90.81 191 ILE A CA 1
ATOM 1528 C C . ILE A 1 191 ? 13.183 1.168 -17.178 1.00 90.81 191 ILE A C 1
ATOM 1530 O O . ILE A 1 191 ? 12.452 1.375 -18.147 1.00 90.81 191 ILE A O 1
ATOM 1534 N N . GLN A 1 192 ? 13.236 2.023 -16.153 1.00 89.94 192 GLN A N 1
ATOM 1535 C CA . GLN A 1 192 ? 12.430 3.249 -16.104 1.00 89.94 192 GLN A CA 1
ATOM 1536 C C . GLN A 1 192 ? 12.802 4.237 -17.219 1.00 89.94 192 GLN A C 1
ATOM 1538 O O . GLN A 1 192 ? 11.917 4.834 -17.834 1.00 89.94 192 GLN A O 1
ATOM 1543 N N . VAL A 1 193 ? 14.099 4.394 -17.512 1.00 91.75 193 VAL A N 1
ATOM 1544 C CA . VAL A 1 193 ? 14.573 5.227 -18.629 1.00 91.75 193 VAL A CA 1
ATOM 1545 C C . VAL A 1 193 ? 14.038 4.707 -19.961 1.00 91.75 193 VAL A C 1
ATOM 1547 O O . VAL A 1 193 ? 13.562 5.508 -20.763 1.00 91.75 193 VAL A O 1
ATOM 1550 N N . LEU A 1 194 ? 14.066 3.389 -20.186 1.00 92.88 194 LEU A N 1
ATOM 1551 C CA . LEU A 1 194 ? 13.530 2.780 -21.406 1.00 92.88 194 LEU A CA 1
ATOM 1552 C C . LEU A 1 194 ? 12.030 3.047 -21.568 1.00 92.88 194 LEU A C 1
ATOM 1554 O O . LEU A 1 194 ? 11.616 3.525 -22.621 1.00 92.88 194 LEU A O 1
ATOM 1558 N N . ALA A 1 195 ? 11.228 2.830 -20.522 1.00 92.19 195 ALA A N 1
ATOM 1559 C CA . ALA A 1 195 ? 9.789 3.088 -20.576 1.00 92.19 195 ALA A CA 1
ATOM 1560 C C . ALA A 1 195 ? 9.474 4.552 -20.929 1.00 92.19 195 ALA A C 1
ATOM 1562 O O . ALA A 1 195 ? 8.656 4.824 -21.810 1.00 92.19 195 ALA A O 1
ATOM 1563 N N . ARG A 1 196 ? 10.188 5.503 -20.313 1.00 92.06 196 ARG A N 1
ATOM 1564 C CA . ARG A 1 196 ? 10.021 6.935 -20.604 1.00 92.06 196 ARG A CA 1
ATOM 1565 C C . ARG A 1 196 ? 10.496 7.310 -22.005 1.00 92.06 196 ARG A C 1
ATOM 1567 O O . ARG A 1 196 ? 9.868 8.148 -22.645 1.00 92.06 196 ARG A O 1
ATOM 1574 N N . ALA A 1 197 ? 11.575 6.700 -22.496 1.00 93.94 197 ALA A N 1
ATOM 1575 C CA . ALA A 1 197 ? 12.067 6.921 -23.856 1.00 93.94 197 ALA A CA 1
ATOM 1576 C C . ALA A 1 197 ? 11.057 6.457 -24.921 1.00 93.94 197 ALA A C 1
ATOM 1578 O O . ALA A 1 197 ? 10.977 7.062 -25.988 1.00 93.94 197 ALA A O 1
ATOM 1579 N N . CYS A 1 198 ? 10.242 5.446 -24.605 1.00 93.56 198 CYS A N 1
ATOM 1580 C CA . CYS A 1 198 ? 9.114 4.996 -25.426 1.00 93.56 198 CYS A CA 1
ATOM 1581 C C . CYS A 1 198 ? 7.852 5.870 -25.275 1.00 93.56 198 CYS A C 1
ATOM 1583 O O . CYS A 1 198 ? 6.844 5.603 -25.922 1.00 93.56 198 CYS A O 1
ATOM 1585 N N . GLY A 1 199 ? 7.900 6.932 -24.461 1.00 93.00 199 GLY A N 1
ATOM 1586 C CA . GLY A 1 199 ? 6.797 7.876 -24.270 1.00 93.00 199 GLY A CA 1
ATOM 1587 C C . GLY A 1 199 ? 5.776 7.468 -23.206 1.00 93.00 199 GLY A C 1
ATOM 1588 O O . GLY A 1 199 ? 4.733 8.113 -23.102 1.00 93.00 199 GLY A O 1
ATOM 1589 N N . HIS A 1 200 ? 6.056 6.433 -22.409 1.00 90.88 200 HIS A N 1
ATOM 1590 C CA . HIS A 1 200 ? 5.122 5.945 -21.394 1.00 90.88 200 HIS A CA 1
ATOM 1591 C C . HIS A 1 200 ? 5.176 6.755 -20.100 1.00 90.88 200 HIS A C 1
ATOM 1593 O O . HIS A 1 200 ? 6.246 7.167 -19.641 1.00 90.88 200 HIS A O 1
ATOM 1599 N N . ALA A 1 201 ? 4.001 6.945 -19.494 1.00 85.12 201 ALA A N 1
ATOM 1600 C CA . ALA A 1 201 ? 3.837 7.584 -18.188 1.00 85.12 201 ALA A CA 1
ATOM 1601 C C . ALA A 1 201 ? 3.886 6.578 -17.023 1.00 85.12 201 ALA A C 1
ATOM 1603 O O . ALA A 1 201 ? 4.169 6.979 -15.893 1.00 85.12 201 ALA A O 1
ATOM 1604 N N . HIS A 1 202 ? 3.697 5.282 -17.297 1.00 83.06 202 HIS A N 1
ATOM 1605 C CA . HIS A 1 202 ? 3.848 4.207 -16.322 1.00 83.06 202 HIS A CA 1
ATOM 1606 C C . HIS A 1 202 ? 4.619 3.019 -16.906 1.00 83.06 202 HIS A C 1
ATOM 1608 O O . HIS A 1 202 ? 4.506 2.699 -18.086 1.00 83.06 202 HIS A O 1
ATOM 1614 N N . LEU A 1 203 ? 5.371 2.305 -16.058 1.00 85.25 203 LEU A N 1
ATOM 1615 C CA . LEU A 1 203 ? 6.128 1.125 -16.491 1.00 85.25 203 LEU A CA 1
ATOM 1616 C C . LEU A 1 203 ? 5.216 0.008 -17.019 1.00 85.25 203 LEU A C 1
ATOM 1618 O O . LEU A 1 203 ? 5.605 -0.708 -17.932 1.00 85.25 203 LEU A O 1
ATOM 1622 N N . GLN A 1 204 ? 4.001 -0.113 -16.485 1.00 84.06 204 GLN A N 1
ATOM 1623 C CA . GLN A 1 204 ? 3.012 -1.100 -16.934 1.00 84.06 204 GLN A CA 1
ATOM 1624 C C . GLN A 1 204 ? 2.544 -0.893 -18.386 1.00 84.06 204 GLN A C 1
ATOM 1626 O O . GLN A 1 204 ? 1.996 -1.817 -18.980 1.00 84.06 204 GLN A O 1
ATOM 1631 N N . ASP A 1 205 ? 2.751 0.302 -18.950 1.00 87.31 205 ASP A N 1
ATOM 1632 C CA . ASP A 1 205 ? 2.386 0.609 -20.336 1.00 87.31 205 ASP A CA 1
ATOM 1633 C C . ASP A 1 205 ? 3.464 0.138 -21.328 1.00 87.31 205 ASP A C 1
ATOM 1635 O O . ASP A 1 205 ? 3.199 0.034 -22.531 1.00 87.31 205 ASP A O 1
ATOM 1639 N N . PHE A 1 206 ? 4.664 -0.174 -20.820 1.00 91.19 206 PHE A N 1
ATOM 1640 C CA . PHE A 1 206 ? 5.750 -0.752 -21.597 1.00 91.19 206 PHE A CA 1
ATOM 1641 C C . PHE A 1 206 ? 5.359 -2.149 -22.075 1.00 91.19 206 PHE A C 1
ATOM 1643 O O . PHE A 1 206 ? 5.029 -3.037 -21.288 1.00 91.19 206 PHE A O 1
ATOM 1650 N N . ALA A 1 207 ? 5.403 -2.350 -23.385 1.00 91.88 207 ALA A N 1
ATOM 1651 C CA . ALA A 1 207 ? 4.883 -3.538 -24.034 1.00 91.88 207 ALA A CA 1
ATOM 1652 C C . ALA A 1 207 ? 5.839 -4.057 -25.111 1.00 91.88 207 ALA A C 1
ATOM 1654 O O . ALA A 1 207 ? 6.794 -3.405 -25.522 1.00 91.88 207 ALA A O 1
ATOM 1655 N N . LEU A 1 208 ? 5.538 -5.247 -25.631 1.00 91.75 208 LEU A N 1
ATOM 1656 C CA . LEU A 1 208 ? 6.347 -5.910 -26.658 1.00 91.75 208 LEU A CA 1
ATOM 1657 C C . LEU A 1 208 ? 6.586 -5.039 -27.907 1.00 91.75 208 LEU A C 1
ATOM 1659 O O . LEU A 1 208 ? 7.642 -5.128 -28.525 1.00 91.75 208 LEU A O 1
ATOM 1663 N N . ARG A 1 209 ? 5.624 -4.172 -28.252 1.00 91.81 209 ARG A N 1
ATOM 1664 C CA . ARG A 1 209 ? 5.714 -3.225 -29.379 1.00 91.81 209 ARG A CA 1
ATOM 1665 C C . ARG A 1 209 ? 6.797 -2.154 -29.216 1.00 91.81 209 ARG A C 1
ATOM 1667 O O . ARG A 1 209 ? 7.178 -1.540 -30.204 1.00 91.81 209 ARG A O 1
ATOM 1674 N N . ASP A 1 210 ? 7.253 -1.920 -27.989 1.00 94.38 210 ASP A N 1
ATOM 1675 C CA . ASP A 1 210 ? 8.282 -0.930 -27.661 1.00 94.38 210 ASP A CA 1
ATOM 1676 C C . ASP A 1 210 ? 9.700 -1.505 -27.798 1.00 94.38 210 ASP A C 1
ATOM 1678 O O . ASP A 1 210 ? 10.694 -0.796 -27.644 1.00 94.38 210 ASP A O 1
ATOM 1682 N N . LEU A 1 211 ? 9.798 -2.805 -28.091 1.00 93.75 211 LEU A N 1
ATOM 1683 C CA . LEU A 1 211 ? 11.044 -3.529 -28.262 1.00 93.75 211 LEU A CA 1
ATOM 1684 C C . LEU A 1 211 ? 11.304 -3.830 -29.735 1.00 93.75 211 LEU A C 1
ATOM 1686 O O . LEU A 1 211 ? 10.396 -4.037 -30.537 1.00 93.75 211 LEU A O 1
ATOM 1690 N N . THR A 1 212 ? 12.583 -3.942 -30.075 1.00 94.12 212 THR A N 1
ATOM 1691 C CA . THR A 1 212 ? 13.009 -4.534 -31.338 1.00 94.12 212 THR A CA 1
ATOM 1692 C C . THR A 1 212 ? 14.301 -5.317 -31.156 1.00 94.12 212 THR A C 1
ATOM 1694 O O . THR A 1 212 ? 15.106 -5.029 -30.267 1.00 94.12 212 THR A O 1
ATOM 1697 N N . THR A 1 213 ? 14.503 -6.330 -31.993 1.00 94.38 213 THR A N 1
ATOM 1698 C CA . THR A 1 213 ? 15.714 -7.146 -32.015 1.00 94.38 213 THR A CA 1
ATOM 1699 C C . THR A 1 213 ? 16.303 -7.204 -33.419 1.00 94.38 213 THR A C 1
ATOM 1701 O O . THR A 1 213 ? 15.604 -7.181 -34.426 1.00 94.38 213 THR A O 1
ATOM 1704 N N . TRP A 1 214 ? 17.624 -7.323 -33.492 1.00 94.56 214 TRP A N 1
ATOM 1705 C CA . TRP A 1 214 ? 18.378 -7.575 -34.724 1.00 94.56 214 TRP A CA 1
ATOM 1706 C C . TRP A 1 214 ? 18.834 -9.039 -34.828 1.00 94.56 214 TRP A C 1
ATOM 1708 O O . TRP A 1 214 ? 19.545 -9.413 -35.760 1.00 94.56 214 TRP A O 1
ATOM 1718 N N . LYS A 1 215 ? 18.424 -9.874 -33.867 1.00 94.19 215 LYS A N 1
ATOM 1719 C CA . LYS A 1 215 ? 18.690 -11.311 -33.808 1.00 94.19 215 LYS A CA 1
ATOM 1720 C C . LYS A 1 215 ? 17.417 -12.078 -34.169 1.00 94.19 215 LYS A C 1
ATOM 1722 O O . LYS A 1 215 ? 16.424 -11.967 -33.449 1.00 94.19 215 LYS A O 1
ATOM 1727 N N . ARG A 1 216 ? 17.438 -12.802 -35.293 1.00 93.56 216 ARG A N 1
ATOM 1728 C CA . ARG A 1 216 ? 16.252 -13.483 -35.846 1.00 93.56 216 ARG A CA 1
ATOM 1729 C C . ARG A 1 216 ? 15.743 -14.590 -34.922 1.00 93.56 216 ARG A C 1
ATOM 1731 O O . ARG A 1 216 ? 14.566 -14.616 -34.608 1.00 93.56 216 ARG A O 1
ATOM 1738 N N . ASP A 1 217 ? 16.652 -15.388 -34.377 1.00 95.88 217 ASP A N 1
ATOM 1739 C CA . ASP A 1 217 ? 16.373 -16.410 -33.364 1.00 95.88 217 ASP A CA 1
ATOM 1740 C C . ASP A 1 217 ? 15.654 -15.851 -32.125 1.00 95.88 217 ASP A C 1
ATOM 1742 O O . ASP A 1 217 ? 14.701 -16.451 -31.637 1.00 95.88 217 ASP A O 1
ATOM 1746 N N . ILE A 1 218 ? 16.051 -14.672 -31.635 1.00 95.62 218 ILE A N 1
ATOM 1747 C CA . ILE A 1 218 ? 15.344 -14.015 -30.525 1.00 95.62 218 ILE A CA 1
ATOM 1748 C C . ILE A 1 218 ? 13.937 -13.588 -30.940 1.00 95.62 218 ILE A C 1
ATOM 1750 O O . ILE A 1 218 ? 13.006 -13.756 -30.153 1.00 95.62 218 ILE A O 1
ATOM 1754 N N . SER A 1 219 ? 13.774 -13.039 -32.146 1.00 94.94 219 SER A N 1
ATOM 1755 C CA . SER A 1 219 ? 12.456 -12.651 -32.659 1.00 94.94 219 SER A CA 1
ATOM 1756 C C . SER A 1 219 ? 11.517 -13.855 -32.703 1.00 94.94 219 SER A C 1
ATOM 1758 O O . SER A 1 219 ? 10.441 -13.813 -32.106 1.00 94.94 219 SER A O 1
ATOM 1760 N N . ASP A 1 220 ? 11.990 -14.957 -33.287 1.00 94.25 220 ASP A N 1
ATOM 1761 C CA . ASP A 1 220 ? 11.240 -16.202 -33.448 1.00 94.25 220 ASP A CA 1
ATOM 1762 C C . ASP A 1 220 ? 10.844 -16.827 -32.098 1.00 94.25 220 ASP A C 1
ATOM 1764 O O . ASP A 1 220 ? 9.748 -17.368 -31.958 1.00 94.25 220 ASP A O 1
ATOM 1768 N N . LEU A 1 221 ? 11.715 -16.740 -31.083 1.00 96.31 221 LEU A N 1
ATOM 1769 C CA . LEU A 1 221 ? 11.473 -17.327 -29.759 1.00 96.31 221 LEU A CA 1
ATOM 1770 C C . LEU A 1 221 ? 10.591 -16.469 -28.845 1.00 96.31 221 LEU A C 1
ATOM 1772 O O . LEU A 1 221 ? 9.876 -17.012 -28.004 1.00 96.31 221 LEU A O 1
ATOM 1776 N N . THR A 1 222 ? 10.684 -15.143 -28.944 1.00 94.69 222 THR A N 1
ATOM 1777 C CA . THR A 1 222 ? 10.108 -14.225 -27.941 1.00 94.69 222 THR A CA 1
ATOM 1778 C C . THR A 1 222 ? 8.925 -13.413 -28.457 1.00 94.69 222 THR A C 1
ATOM 1780 O O . THR A 1 222 ? 8.203 -12.817 -27.661 1.00 94.69 222 THR A O 1
ATOM 1783 N N . GLY A 1 223 ? 8.731 -13.355 -29.778 1.00 94.00 223 GLY A N 1
ATOM 1784 C CA . GLY A 1 223 ? 7.763 -12.467 -30.421 1.00 94.00 223 GLY A CA 1
ATOM 1785 C C . GLY A 1 223 ? 8.206 -11.000 -30.493 1.00 94.00 223 GLY A C 1
ATOM 1786 O O . GLY A 1 223 ? 7.439 -10.167 -30.973 1.00 94.00 223 GLY A O 1
ATOM 1787 N N . VAL A 1 224 ? 9.420 -10.653 -30.041 1.00 95.69 224 VAL A N 1
ATOM 1788 C CA . VAL A 1 224 ? 9.973 -9.296 -30.204 1.00 95.69 224 VAL A CA 1
ATOM 1789 C C . VAL A 1 224 ? 10.169 -9.003 -31.702 1.00 95.69 224 VAL A C 1
ATOM 1791 O O . VAL A 1 224 ? 10.836 -9.793 -32.374 1.00 95.69 224 VAL A O 1
ATOM 1794 N N . PRO A 1 225 ? 9.660 -7.880 -32.247 1.00 94.50 225 PRO A N 1
ATOM 1795 C CA . PRO A 1 225 ? 9.788 -7.560 -33.670 1.00 94.50 225 PRO A CA 1
ATOM 1796 C C . PRO A 1 225 ? 11.240 -7.493 -34.172 1.00 94.50 225 PRO A C 1
ATOM 1798 O O . PRO A 1 225 ? 12.092 -6.838 -33.562 1.00 94.50 225 PRO A O 1
ATOM 1801 N N . TYR A 1 226 ? 11.516 -8.128 -35.314 1.00 95.19 226 TYR A N 1
ATOM 1802 C CA . TYR A 1 226 ? 12.811 -8.071 -35.998 1.00 95.19 226 TYR A CA 1
ATOM 1803 C C . TYR A 1 226 ? 12.971 -6.767 -36.802 1.00 95.19 226 TYR A C 1
ATOM 1805 O O . TYR A 1 226 ? 12.092 -6.416 -37.583 1.00 95.19 226 TYR A O 1
ATOM 1813 N N . ALA A 1 227 ? 14.096 -6.062 -36.643 1.00 94.06 227 ALA A N 1
ATOM 1814 C CA . ALA A 1 227 ? 14.394 -4.805 -37.354 1.00 94.06 227 ALA A CA 1
ATOM 1815 C C . ALA A 1 227 ? 15.265 -4.961 -38.618 1.00 94.06 227 ALA A C 1
ATOM 1817 O O . ALA A 1 227 ? 15.675 -3.959 -39.206 1.00 94.06 227 ALA A O 1
ATOM 1818 N N . GLY A 1 228 ? 15.618 -6.182 -39.029 1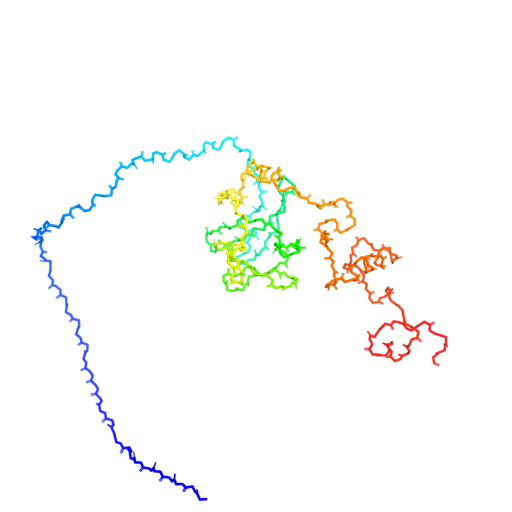.00 88.44 228 GLY A N 1
ATOM 1819 C CA . GLY A 1 228 ? 16.424 -6.379 -40.238 1.00 88.44 228 GLY A CA 1
ATOM 1820 C C . GLY A 1 228 ? 15.614 -6.259 -41.532 1.00 88.44 228 GLY A C 1
ATOM 1821 O O . GLY A 1 228 ? 14.388 -6.301 -41.531 1.00 88.44 228 GLY A O 1
ATOM 1822 N N . VAL A 1 229 ? 16.322 -6.113 -42.653 1.00 83.31 229 VAL A N 1
ATOM 1823 C CA . VAL A 1 229 ? 15.730 -6.010 -43.994 1.00 83.31 229 VAL A CA 1
ATOM 1824 C C . VAL A 1 229 ? 15.763 -7.383 -44.669 1.00 83.31 229 VAL A C 1
ATOM 1826 O O . VAL A 1 229 ? 16.826 -7.998 -44.732 1.00 83.31 229 VAL A O 1
ATOM 1829 N N . GLY A 1 230 ? 14.624 -7.821 -45.211 1.00 67.81 230 GLY A N 1
ATOM 1830 C CA . GLY A 1 230 ? 14.485 -9.074 -45.957 1.00 67.81 230 GLY A CA 1
ATOM 1831 C C . GLY A 1 230 ? 13.844 -10.192 -45.133 1.00 67.81 230 GLY A C 1
ATOM 1832 O O . GLY A 1 230 ? 14.368 -10.582 -44.082 1.00 67.81 230 GLY A O 1
ATOM 1833 N N . ASP A 1 231 ? 12.718 -10.688 -45.644 1.00 58.03 231 ASP A N 1
ATOM 1834 C CA . ASP A 1 231 ? 12.137 -11.972 -45.244 1.00 58.03 231 ASP A CA 1
ATOM 1835 C C . ASP A 1 231 ? 12.982 -13.128 -45.793 1.00 58.03 231 ASP A C 1
ATOM 1837 O O . ASP A 1 231 ? 13.312 -13.102 -47.005 1.00 58.03 231 ASP A O 1
#

Sequence (231 aa):
MPTGVLLTRRGLGNRSRVRLVSYLRRRLLHKSLARTEWPNQEAQVNLPTVNGTQASVAAWSELRDRSPAYALVSNVDLVVIRFDDHVAVLYGRCHHRGALLAGGHIDGPNLICGVHGWDYRYDTRVSEYNNDDALHRFSAVIDEEADTVWVDEAEIAAFAESHPQPYRRDEYLGLYQDVHGGPDEPFNHYIQVLARACGHAHLQDFALRDLTTWKRDISDLTGVPYAGVGD

Foldseek 3Di:
DDDDDDDDDDDDDDDDDDDDDDDDDDDDDDDDDDDPDDDDDPPPPPPDDPPFDKDFFDQLVPADAQQWDWGAALNFIWTWHDHDPDIWIWRQADPVFGAGLNCFGDDPQWSFGPPPRFTAGSVFQATPVHRVDGIHTFDWDQDVVVSTIITGRVRVNVVCVVVPDPFPCPDQCSNGDRPPDDPVCPCPVVLSVLCVVLVDSHSVVDDLQSFEDCDVVCCVVPVRHYPDDDD

pLDDT: mean 81.42, std 24.0, range [28.64, 98.81]